Protein AF-A0A078LLR4-F1 (afdb_monomer_lite)

Foldseek 3Di:
DDDDDDDDDDDDDDPPQQAADFDADVVVLVVLVLVCLQVVPPVSCCSQAPPCLCVLDPVVGDDPVVSVVQNVFVVQDWDWDDDDQKIWIFTHPVRRTDLWIWGQDPRHIGTYVVSSRVVSQVVLQVVLVVVVVVVQVLQLQLQVVVCVVPVFGAQACEDDVPDLRHQADDDDVPDDHGSDDPLCPDPDPLPDRSQKDKHKDDDPVRRKTKMKIDGSDDSRSYPDIDMDMNVD

Sequence (232 aa):
MKKILLSTLLLSLPLLSYAQQRFPSPDDAATAFATAVATQNEAQLTALLGDNWRQFLPQEGADPEAVARFNRDWKISHRIVQQDDTAHLNVGRDEWQLPVPMMKDADGWHFDMAAAQDEILTRAIGRNELSAIEAMRAYVDAQYDYWQRKQRFATKLISSKGQQDGLYWPAQPGEMPSPLGPAFSPSAPGEGYHGYHFRIIPDSTENGFALLAWPVIWGKTGVMSFMVNQDD

pLDDT: mean 86.73, std 14.6, range [34.91, 98.5]

Radius of gyration: 25.59 Å; chains: 1; bounding box: 51×38×98 Å

Secondary structure (DSSP, 8-state):
-----------------PPPPPBSSHHHHHHHHHHHHHTT-HHHHHHHH-TTGGGTS-TT---HHHHHHHHHHHHH-EEEEEETTEEEEEETTTTEEPSS-EEEETTEEEE-HHHHHHHHHHHHHHHHHHHHHHHHHHHHHHHHHHHHHHSS--S-SBPPTT---SSB-PPPTTSPPPSS-GGGS-SSTT--BTTEEEEEEPPTTSS--EEEEEESSBTTTBS--EEEETT-

Structure (mmCIF, N/CA/C/O backbone):
data_AF-A0A078LLR4-F1
#
_entry.id   AF-A0A078LLR4-F1
#
loop_
_atom_site.group_PDB
_atom_site.id
_atom_site.type_symbol
_atom_site.label_atom_id
_atom_site.label_alt_id
_atom_site.label_comp_id
_atom_site.label_asym_id
_atom_site.label_entity_id
_atom_site.label_seq_id
_atom_site.pdbx_PDB_ins_code
_atom_site.Cartn_x
_atom_site.Cartn_y
_atom_site.Cartn_z
_atom_site.occupancy
_atom_site.B_iso_or_equiv
_atom_site.auth_seq_id
_atom_site.auth_comp_id
_atom_site.auth_asym_id
_atom_site.auth_atom_id
_atom_site.pdbx_PDB_model_num
ATOM 1 N N . MET A 1 1 ? -29.818 22.631 -64.348 1.00 41.66 1 MET A N 1
ATOM 2 C CA . MET A 1 1 ? -28.974 21.453 -64.040 1.00 41.66 1 MET A CA 1
ATOM 3 C C . MET A 1 1 ? -27.733 21.914 -63.290 1.00 41.66 1 MET A C 1
ATOM 5 O O . MET A 1 1 ? -26.974 22.673 -63.872 1.00 41.66 1 MET A O 1
ATOM 9 N N . LYS A 1 2 ? -27.556 21.494 -62.030 1.00 34.91 2 LYS A N 1
ATOM 10 C CA . LYS A 1 2 ? -26.270 21.164 -61.372 1.00 34.91 2 LYS A CA 1
ATOM 11 C C . LYS A 1 2 ? -26.556 20.868 -59.894 1.00 34.91 2 LYS A C 1
ATOM 13 O O . LYS A 1 2 ? -26.869 21.770 -59.128 1.00 34.91 2 LYS A O 1
ATOM 18 N N . LYS A 1 3 ? -26.531 19.581 -59.535 1.00 38.97 3 LYS A N 1
ATOM 19 C CA . LYS A 1 3 ? -26.574 19.099 -58.149 1.00 38.97 3 LYS A CA 1
ATOM 20 C C . LYS A 1 3 ? -25.138 19.141 -57.623 1.00 38.97 3 LYS A C 1
ATOM 22 O O . LYS A 1 3 ? -24.268 18.541 -58.246 1.00 38.97 3 LYS A O 1
ATOM 27 N N . ILE A 1 4 ? -24.891 19.860 -56.533 1.00 41.38 4 ILE A N 1
ATOM 28 C CA . ILE A 1 4 ? -23.604 19.834 -55.831 1.00 41.38 4 ILE A CA 1
ATOM 29 C C . ILE A 1 4 ? -23.708 18.720 -54.787 1.00 41.38 4 ILE A C 1
ATOM 31 O O . ILE A 1 4 ? -24.503 18.824 -53.856 1.00 41.38 4 ILE A O 1
ATOM 35 N N . LEU A 1 5 ? -22.967 17.628 -54.993 1.00 42.47 5 LEU A N 1
ATOM 36 C CA . LEU A 1 5 ? -22.759 16.600 -53.976 1.00 42.47 5 LEU A CA 1
ATOM 37 C C . LEU A 1 5 ? -21.762 17.136 -52.940 1.00 42.47 5 LEU A C 1
ATOM 39 O O . LEU A 1 5 ? -20.633 17.473 -53.287 1.00 42.47 5 LEU A O 1
ATOM 43 N N . LEU A 1 6 ? -22.184 17.187 -51.678 1.00 43.41 6 LEU A N 1
ATOM 44 C CA . LEU A 1 6 ? -21.300 17.337 -50.525 1.00 43.41 6 LEU A CA 1
ATOM 45 C C . LEU A 1 6 ? -20.749 15.947 -50.175 1.00 43.41 6 LEU A C 1
ATOM 47 O O . LEU A 1 6 ? -21.481 15.099 -49.670 1.00 43.41 6 LEU A O 1
ATOM 51 N N . SER A 1 7 ? -19.470 15.706 -50.456 1.00 44.22 7 SER A N 1
ATOM 52 C CA . SER A 1 7 ? -18.740 14.559 -49.913 1.00 44.22 7 SER A CA 1
ATOM 53 C C . SER A 1 7 ? -18.170 14.943 -48.549 1.00 44.22 7 SER A C 1
ATOM 55 O O . SER A 1 7 ? -17.212 15.706 -48.458 1.00 44.22 7 SER A O 1
ATOM 57 N N . THR A 1 8 ? -18.771 14.426 -47.481 1.00 47.72 8 THR A N 1
ATOM 58 C CA . THR A 1 8 ? -18.218 14.456 -46.123 1.00 47.72 8 THR A CA 1
ATOM 59 C C . THR A 1 8 ? -17.026 13.508 -46.035 1.00 47.72 8 THR A C 1
ATOM 61 O O . THR A 1 8 ? -17.189 12.289 -46.070 1.00 47.72 8 THR A O 1
ATOM 64 N N . LEU A 1 9 ? -15.826 14.076 -45.930 1.00 49.69 9 LEU A N 1
ATOM 65 C CA . LEU A 1 9 ? -14.588 13.357 -45.648 1.00 49.69 9 LEU A CA 1
ATOM 66 C C . LEU A 1 9 ? -14.521 13.084 -44.134 1.00 49.69 9 LEU A C 1
ATOM 68 O O . LEU A 1 9 ? -14.294 14.006 -43.352 1.00 49.69 9 LEU A O 1
ATOM 72 N N . LEU A 1 10 ? -14.753 11.838 -43.710 1.00 50.84 10 LEU A N 1
ATOM 73 C CA . LEU A 1 10 ? -14.437 11.402 -42.347 1.00 50.84 10 LEU A CA 1
ATOM 74 C C . LEU A 1 10 ? -12.909 11.356 -42.195 1.00 50.84 10 LEU A C 1
ATOM 76 O O . LEU A 1 10 ? -12.261 10.469 -42.745 1.00 50.84 10 LEU A O 1
ATOM 80 N N . LEU A 1 11 ? -12.334 12.302 -41.446 1.00 50.62 11 LEU A N 1
ATOM 81 C CA . LEU A 1 11 ? -10.975 12.166 -40.923 1.00 50.62 11 LEU A CA 1
ATOM 82 C C . LEU A 1 11 ? -10.985 11.114 -39.808 1.00 50.62 11 LEU A C 1
ATOM 84 O O . LEU A 1 11 ? -11.444 11.376 -38.698 1.00 50.62 11 LEU A O 1
ATOM 88 N N . SER A 1 12 ? -10.451 9.931 -40.092 1.00 48.72 12 SER A N 1
ATOM 89 C CA . SER A 1 12 ? -9.993 9.004 -39.061 1.00 48.72 12 SER A CA 1
ATOM 90 C C . SER A 1 12 ? -8.711 9.569 -38.442 1.00 48.72 12 SER A C 1
ATOM 92 O O . SER A 1 12 ? -7.662 9.549 -39.089 1.00 48.72 12 SER A O 1
ATOM 94 N N . LEU A 1 13 ? -8.777 10.100 -37.217 1.00 50.41 13 LEU A N 1
ATOM 95 C CA . LEU A 1 13 ? -7.560 10.367 -36.450 1.00 50.41 13 LEU A CA 1
ATOM 96 C C . LEU A 1 13 ? -6.893 9.022 -36.120 1.00 50.41 13 LEU A C 1
ATOM 98 O O . LEU A 1 13 ? -7.563 8.154 -35.555 1.00 50.41 13 LEU A O 1
ATOM 102 N N . PRO A 1 14 ? -5.607 8.819 -36.450 1.00 47.22 14 PRO A N 1
ATOM 103 C CA . PRO A 1 14 ? -4.885 7.657 -35.967 1.00 47.22 14 PRO A CA 1
ATOM 104 C C . PRO A 1 14 ? -4.745 7.788 -34.449 1.00 47.22 14 PRO A C 1
ATOM 106 O O . PRO A 1 14 ? -4.226 8.787 -33.948 1.00 47.22 14 PRO A O 1
ATOM 109 N N . LEU A 1 15 ? -5.217 6.784 -33.713 1.00 46.53 15 LEU A N 1
ATOM 110 C CA . LEU A 1 15 ? -4.808 6.589 -32.329 1.00 46.53 15 LEU A CA 1
ATOM 111 C C . LEU A 1 15 ? -3.297 6.338 -32.362 1.00 46.53 15 LEU A C 1
ATOM 113 O O . LEU A 1 15 ? -2.847 5.304 -32.855 1.00 46.53 15 LEU A O 1
ATOM 117 N N . LEU A 1 16 ? -2.512 7.319 -31.919 1.00 43.22 16 LEU A N 1
ATOM 118 C CA . LEU A 1 16 ? -1.082 7.145 -31.695 1.00 43.22 16 LEU A CA 1
ATOM 119 C C . LEU A 1 16 ? -0.925 6.178 -30.520 1.00 43.22 16 LEU A C 1
ATOM 121 O O . LEU A 1 16 ? -0.979 6.587 -29.366 1.00 43.22 16 LEU A O 1
ATOM 125 N N . SER A 1 17 ? -0.778 4.892 -30.827 1.00 47.66 17 SER A N 1
ATOM 126 C CA . SER A 1 17 ? -0.257 3.913 -29.880 1.00 47.66 17 SER A CA 1
ATOM 127 C C . SER A 1 17 ? 1.220 4.244 -29.682 1.00 47.66 17 SER A C 1
ATOM 129 O O . SER A 1 17 ? 2.013 4.080 -30.613 1.00 47.66 17 SER A O 1
ATOM 131 N N . TYR A 1 18 ? 1.599 4.746 -28.508 1.00 56.88 18 TYR A N 1
ATOM 132 C CA . TYR A 1 18 ? 3.013 4.867 -28.170 1.00 56.88 18 TYR A CA 1
ATOM 133 C C . TYR A 1 18 ? 3.547 3.453 -27.937 1.00 56.88 18 TYR A C 1
ATOM 135 O O . TYR A 1 18 ? 3.076 2.735 -27.060 1.00 56.88 18 TYR A O 1
ATOM 143 N N . ALA A 1 19 ? 4.491 3.016 -28.770 1.00 66.19 19 ALA A N 1
ATOM 144 C CA . ALA A 1 19 ? 5.178 1.755 -28.537 1.00 66.19 19 ALA A CA 1
ATOM 145 C C . ALA A 1 19 ? 5.948 1.857 -27.213 1.00 66.19 19 ALA A C 1
ATOM 147 O O . ALA A 1 19 ? 6.684 2.824 -26.997 1.00 66.19 19 ALA A O 1
ATOM 148 N N . GLN A 1 20 ? 5.761 0.871 -26.337 1.00 81.12 20 GLN A N 1
ATOM 149 C CA . GLN A 1 20 ? 6.480 0.791 -25.072 1.00 81.12 20 GLN A CA 1
ATOM 150 C C . GLN A 1 20 ? 7.992 0.776 -25.322 1.00 81.12 20 GLN A C 1
ATOM 152 O O . GLN A 1 20 ? 8.477 0.134 -26.259 1.00 81.12 20 GLN A O 1
ATOM 157 N N . GLN A 1 21 ? 8.738 1.509 -24.499 1.00 88.44 21 GLN A N 1
ATOM 158 C CA . GLN A 1 21 ? 10.170 1.687 -24.681 1.00 88.44 21 GLN A CA 1
ATOM 159 C C . GLN A 1 21 ? 10.917 0.353 -24.540 1.00 88.44 21 GLN A C 1
ATOM 161 O O . GLN A 1 21 ? 10.697 -0.404 -23.594 1.00 88.44 21 GLN A O 1
ATOM 166 N N . ARG A 1 22 ? 11.826 0.096 -25.486 1.00 94.06 22 ARG A N 1
ATOM 167 C CA . ARG A 1 22 ? 12.700 -1.081 -25.515 1.00 94.06 22 ARG A CA 1
ATOM 168 C C . ARG A 1 22 ? 14.116 -0.722 -25.087 1.00 94.06 22 ARG A C 1
ATOM 170 O O . ARG A 1 22 ? 14.597 0.374 -25.383 1.00 94.06 22 ARG A O 1
ATOM 177 N N . PHE A 1 23 ? 14.783 -1.660 -24.425 1.00 97.06 23 PHE A N 1
ATOM 178 C CA . PHE A 1 23 ? 16.112 -1.477 -23.851 1.00 97.06 23 PHE A CA 1
ATOM 179 C C . PHE A 1 23 ? 17.070 -2.600 -24.258 1.00 97.06 23 PHE A C 1
ATOM 181 O O . PHE A 1 23 ? 16.658 -3.756 -24.365 1.00 97.06 23 PHE A O 1
ATOM 188 N N . PRO A 1 24 ? 18.365 -2.301 -24.450 1.00 96.44 24 PRO A N 1
ATOM 189 C CA . PRO A 1 24 ? 19.348 -3.328 -24.780 1.00 96.44 24 PRO A CA 1
ATOM 190 C C . PRO A 1 24 ? 19.698 -4.220 -23.577 1.00 96.44 24 PRO A C 1
ATOM 192 O O . PRO A 1 24 ? 20.103 -5.367 -23.772 1.00 96.44 24 PRO A O 1
ATOM 195 N N . SER A 1 25 ? 19.500 -3.740 -22.346 1.00 97.44 25 SER A N 1
ATOM 196 C CA . SER A 1 25 ? 19.714 -4.499 -21.110 1.00 97.44 25 SER A CA 1
ATOM 197 C C . SER A 1 25 ? 18.640 -4.193 -20.049 1.00 97.44 25 SER A C 1
ATOM 199 O O . SER A 1 25 ? 18.009 -3.131 -20.106 1.00 97.44 25 SER A O 1
ATOM 201 N N . PRO A 1 26 ? 18.425 -5.087 -19.064 1.00 97.69 26 PRO A N 1
ATOM 202 C CA . PRO A 1 26 ? 17.531 -4.808 -17.940 1.00 97.69 26 PRO A CA 1
ATOM 203 C C . PRO A 1 26 ? 18.062 -3.685 -17.031 1.00 97.69 26 PRO A C 1
ATOM 205 O O . PRO A 1 26 ? 17.270 -2.949 -16.449 1.00 97.69 26 PRO A O 1
ATOM 208 N N . ASP A 1 27 ? 19.382 -3.492 -16.942 1.00 97.88 27 ASP A N 1
ATOM 209 C CA . ASP A 1 27 ? 19.989 -2.378 -16.201 1.00 97.88 27 ASP A CA 1
ATOM 210 C C . ASP A 1 27 ? 19.630 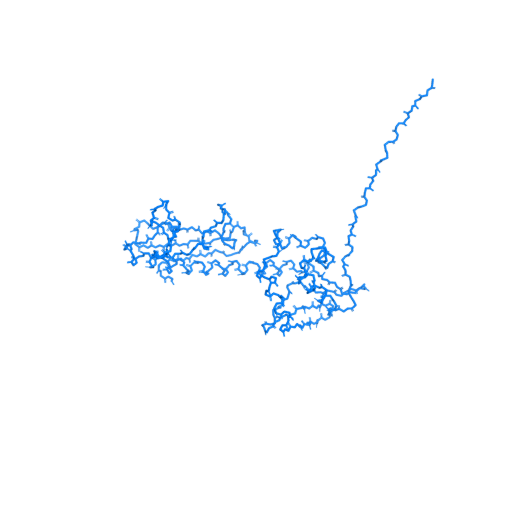-1.011 -16.810 1.00 97.88 27 ASP A C 1
ATOM 212 O O . ASP A 1 27 ? 19.336 -0.059 -16.077 1.00 97.88 27 ASP A O 1
ATOM 216 N N . ASP A 1 28 ? 19.581 -0.912 -18.144 1.00 97.94 28 ASP A N 1
ATOM 217 C CA . ASP A 1 28 ? 19.153 0.314 -18.831 1.00 97.94 28 ASP A CA 1
ATOM 218 C C . ASP A 1 28 ? 17.672 0.614 -18.562 1.00 97.94 28 ASP A C 1
ATOM 220 O O . ASP A 1 28 ? 17.309 1.757 -18.265 1.00 97.94 28 ASP A O 1
ATOM 224 N N . ALA A 1 29 ? 16.820 -0.416 -18.606 1.00 97.56 29 ALA A N 1
ATOM 225 C CA . ALA A 1 29 ? 15.398 -0.297 -18.287 1.00 97.56 29 ALA A CA 1
ATOM 226 C C . ALA A 1 29 ? 15.181 0.144 -16.828 1.00 97.56 29 ALA A C 1
ATOM 228 O O . ALA A 1 29 ? 14.426 1.083 -16.562 1.00 97.56 29 ALA A O 1
ATOM 229 N N . ALA A 1 30 ? 15.894 -0.472 -15.881 1.00 98.00 30 ALA A N 1
ATOM 230 C CA . ALA A 1 30 ? 15.831 -0.120 -14.466 1.00 98.00 30 ALA A CA 1
ATOM 231 C C . ALA A 1 30 ? 16.319 1.311 -14.192 1.00 98.00 30 ALA A C 1
ATOM 233 O O . ALA A 1 30 ? 15.683 2.043 -13.434 1.00 98.00 30 ALA A O 1
ATOM 234 N N . THR A 1 31 ? 17.399 1.746 -14.845 1.00 98.12 31 THR A N 1
ATOM 235 C CA . THR A 1 31 ? 17.920 3.118 -14.726 1.00 98.12 31 THR A CA 1
ATOM 236 C C . THR A 1 31 ? 16.936 4.145 -15.287 1.00 98.12 31 THR A C 1
ATOM 238 O O . THR A 1 31 ? 16.728 5.211 -14.694 1.00 98.12 31 THR A O 1
ATOM 241 N N . ALA A 1 32 ? 16.287 3.831 -16.412 1.00 97.81 32 ALA A N 1
ATOM 242 C CA . ALA A 1 32 ? 15.256 4.683 -16.991 1.00 97.81 32 ALA A CA 1
ATOM 243 C C . ALA A 1 32 ? 14.033 4.789 -16.068 1.00 97.81 32 ALA A C 1
ATOM 245 O O . ALA A 1 32 ? 13.543 5.895 -15.836 1.00 97.81 32 ALA A O 1
ATOM 246 N N . PHE A 1 33 ? 13.597 3.673 -15.475 1.00 97.06 33 PHE A N 1
ATOM 247 C CA . PHE A 1 33 ? 12.539 3.659 -14.464 1.00 97.06 33 PHE A CA 1
ATOM 248 C C . PHE A 1 33 ? 12.900 4.488 -13.233 1.00 97.06 33 PHE A C 1
ATOM 250 O O . PHE A 1 33 ? 12.130 5.362 -12.837 1.00 97.06 33 PHE A O 1
ATOM 257 N N . ALA A 1 34 ? 14.092 4.292 -12.668 1.00 97.38 34 ALA A N 1
ATOM 258 C CA . ALA A 1 34 ? 14.534 5.055 -11.508 1.00 97.38 34 ALA A CA 1
ATOM 259 C C . ALA A 1 34 ? 14.590 6.562 -11.793 1.00 97.38 34 ALA A C 1
ATOM 261 O O . ALA A 1 34 ? 14.182 7.369 -10.959 1.00 97.38 34 ALA A O 1
ATOM 262 N N . THR A 1 35 ? 15.024 6.946 -12.995 1.00 97.50 35 THR A N 1
ATOM 263 C CA . THR A 1 35 ? 15.020 8.344 -13.447 1.00 97.50 35 THR A CA 1
ATOM 264 C C . THR A 1 35 ? 13.601 8.903 -13.543 1.00 97.50 35 THR A C 1
ATOM 266 O O . THR A 1 35 ? 13.335 10.007 -13.059 1.00 97.50 35 THR A O 1
ATOM 269 N N . ALA A 1 36 ? 12.676 8.138 -14.126 1.00 95.19 36 ALA A N 1
ATOM 270 C CA . ALA A 1 36 ? 11.279 8.533 -14.267 1.00 95.19 36 ALA A CA 1
ATOM 271 C C . ALA A 1 36 ? 10.596 8.716 -12.901 1.00 95.19 36 ALA A C 1
ATOM 273 O O . ALA A 1 36 ? 9.888 9.700 -12.696 1.00 95.19 36 ALA A O 1
ATOM 274 N N . VAL A 1 37 ? 10.874 7.831 -11.936 1.00 94.06 37 VAL A N 1
ATOM 275 C CA . VAL A 1 37 ? 10.390 7.949 -10.550 1.00 94.06 37 VAL A CA 1
ATOM 276 C C . VAL A 1 37 ? 11.017 9.150 -9.836 1.00 94.06 37 VAL A C 1
ATOM 278 O O . VAL A 1 37 ? 10.304 9.934 -9.211 1.00 94.06 37 VAL A O 1
ATOM 281 N N . ALA A 1 38 ? 12.334 9.342 -9.948 1.00 94.88 38 ALA A N 1
ATOM 282 C CA . ALA A 1 38 ? 13.046 10.439 -9.290 1.00 94.88 38 ALA A CA 1
ATOM 283 C C . ALA A 1 38 ? 12.612 11.825 -9.788 1.00 94.88 38 ALA A C 1
ATOM 285 O O . ALA A 1 38 ? 12.588 12.781 -9.015 1.00 94.88 38 ALA A O 1
ATOM 286 N N . THR A 1 39 ? 12.268 11.927 -11.072 1.00 94.12 39 THR A N 1
ATOM 287 C CA . THR A 1 39 ? 11.791 13.167 -11.704 1.00 94.12 39 THR A CA 1
ATOM 288 C C . THR A 1 39 ? 10.269 13.290 -11.719 1.00 94.12 39 THR A C 1
ATOM 290 O O . THR A 1 39 ? 9.759 14.306 -12.186 1.00 94.12 39 THR A O 1
ATOM 293 N N . GLN A 1 40 ? 9.550 12.277 -11.215 1.00 90.00 40 GLN A N 1
ATOM 294 C CA . GLN A 1 40 ? 8.088 12.170 -11.277 1.00 90.00 40 GLN A CA 1
ATOM 295 C C . GLN A 1 40 ? 7.544 12.426 -12.697 1.00 90.00 40 GLN A C 1
ATOM 297 O O . GLN A 1 40 ? 6.532 13.096 -12.898 1.00 90.00 40 GLN A O 1
ATOM 302 N N . ASN A 1 41 ? 8.251 11.913 -13.708 1.00 91.19 41 ASN A N 1
ATOM 303 C CA . ASN A 1 41 ? 7.943 12.154 -15.110 1.00 91.19 41 ASN A CA 1
ATOM 304 C C . ASN A 1 41 ? 6.899 11.154 -15.623 1.00 91.19 41 ASN A C 1
ATOM 306 O O . ASN A 1 41 ? 7.225 10.064 -16.091 1.00 91.19 41 ASN A O 1
ATOM 310 N N . GLU A 1 42 ? 5.635 11.564 -15.571 1.00 88.44 42 GLU A N 1
ATOM 311 C CA . GLU A 1 42 ? 4.473 10.792 -16.031 1.00 88.44 42 GLU A CA 1
ATOM 312 C C . GLU A 1 42 ? 4.565 10.316 -17.483 1.00 88.44 42 GLU A C 1
ATOM 314 O O . GLU A 1 42 ? 4.201 9.181 -17.797 1.00 88.44 42 GLU A O 1
ATOM 319 N N . ALA A 1 43 ? 5.072 11.160 -18.385 1.00 90.12 43 ALA A N 1
ATOM 320 C CA . ALA A 1 43 ? 5.207 10.797 -19.792 1.00 90.12 43 ALA A CA 1
ATOM 321 C C . ALA A 1 43 ? 6.250 9.685 -19.974 1.00 90.12 43 ALA A C 1
ATOM 323 O O . ALA A 1 43 ? 6.036 8.746 -20.739 1.00 90.12 43 ALA A O 1
ATOM 324 N N . GLN A 1 44 ? 7.351 9.753 -19.222 1.00 91.75 44 GLN A N 1
ATOM 325 C CA . GLN A 1 44 ? 8.379 8.718 -19.231 1.00 91.75 44 GLN A CA 1
ATOM 326 C C . GLN A 1 44 ? 7.889 7.426 -18.568 1.00 91.75 44 GLN A C 1
ATOM 328 O O . GLN A 1 44 ? 8.123 6.352 -19.110 1.00 91.75 44 GLN A O 1
ATOM 333 N N . LEU A 1 45 ? 7.163 7.511 -17.448 1.00 91.69 45 LEU A N 1
ATOM 334 C CA . LEU A 1 45 ? 6.529 6.342 -16.828 1.00 91.69 45 LEU A CA 1
ATOM 335 C C . LEU A 1 45 ? 5.541 5.669 -17.785 1.00 91.69 45 LEU A C 1
ATOM 337 O O . LEU A 1 45 ? 5.537 4.448 -17.892 1.00 91.69 45 LEU A O 1
ATOM 341 N N . THR A 1 46 ? 4.772 6.452 -18.540 1.00 91.25 46 THR A N 1
ATOM 342 C CA . THR A 1 46 ? 3.851 5.929 -19.558 1.00 91.25 46 THR A CA 1
ATOM 343 C C . THR A 1 46 ? 4.597 5.234 -20.695 1.00 91.25 46 THR A C 1
ATOM 345 O O . THR A 1 46 ? 4.236 4.122 -21.066 1.00 91.25 46 THR A O 1
ATOM 348 N N . ALA A 1 47 ? 5.688 5.820 -21.197 1.00 92.69 47 ALA A N 1
ATOM 349 C CA . ALA A 1 47 ? 6.523 5.173 -22.210 1.00 92.69 47 ALA A CA 1
ATOM 350 C C . ALA A 1 47 ? 7.174 3.871 -21.700 1.00 92.69 47 ALA A C 1
ATOM 352 O O . ALA A 1 47 ? 7.340 2.924 -22.467 1.00 92.69 47 ALA A O 1
ATOM 353 N N . LEU A 1 48 ? 7.530 3.811 -20.413 1.00 93.88 48 LEU A N 1
ATOM 354 C CA . LEU A 1 48 ? 8.167 2.653 -19.781 1.00 93.88 48 LEU A CA 1
ATOM 355 C C . LEU A 1 48 ? 7.195 1.521 -19.460 1.00 93.88 48 LEU A C 1
ATOM 357 O O . LEU A 1 48 ? 7.536 0.363 -19.672 1.00 93.88 48 LEU A O 1
ATOM 361 N N . LEU A 1 49 ? 6.023 1.843 -18.912 1.00 92.00 49 LEU A N 1
ATOM 362 C CA . LEU A 1 49 ? 5.064 0.882 -18.352 1.00 92.00 49 LEU A CA 1
ATOM 363 C C . LEU A 1 49 ? 3.879 0.599 -19.296 1.00 92.00 49 LEU A C 1
ATOM 365 O O . LEU A 1 49 ? 3.094 -0.310 -19.036 1.00 92.00 49 LEU A O 1
ATOM 369 N N . GLY A 1 50 ? 3.753 1.357 -20.389 1.00 89.75 50 GLY A N 1
ATOM 370 C CA . GLY A 1 50 ? 2.662 1.255 -21.359 1.00 89.75 50 GLY A CA 1
ATOM 371 C C . GLY A 1 50 ? 1.378 1.954 -20.901 1.00 89.75 50 GLY A C 1
ATOM 372 O O . GLY A 1 50 ? 1.147 2.143 -19.713 1.00 89.75 50 GLY A O 1
ATOM 373 N N . ASP A 1 51 ? 0.501 2.313 -21.842 1.00 84.75 51 ASP A N 1
ATOM 374 C CA . ASP A 1 51 ? -0.630 3.243 -21.638 1.00 84.75 51 ASP A CA 1
ATOM 375 C C . ASP A 1 51 ? -1.612 2.878 -20.503 1.00 84.75 51 ASP A C 1
ATOM 377 O O . ASP A 1 51 ? -2.271 3.748 -19.934 1.00 84.75 51 ASP A O 1
ATOM 381 N N . ASN A 1 52 ? -1.706 1.598 -20.136 1.00 80.12 52 ASN A N 1
ATOM 382 C CA . ASN A 1 52 ? -2.670 1.107 -19.147 1.00 80.12 52 ASN A CA 1
ATOM 383 C C . ASN A 1 52 ? -2.127 1.048 -17.712 1.00 80.12 52 ASN A C 1
ATOM 385 O O . ASN A 1 52 ? -2.848 0.627 -16.808 1.00 80.12 52 ASN A O 1
ATOM 389 N N . TRP A 1 53 ? -0.890 1.481 -17.458 1.00 83.75 53 TRP A N 1
ATOM 390 C CA . TRP A 1 53 ? -0.260 1.338 -16.140 1.00 83.75 53 TRP A CA 1
ATOM 391 C C . TRP A 1 53 ? -1.035 2.031 -15.000 1.00 83.75 53 TRP A C 1
ATOM 393 O O . TRP A 1 53 ? -1.068 1.538 -13.870 1.00 83.75 53 TRP A O 1
ATOM 403 N N . ARG A 1 54 ? -1.756 3.119 -15.309 1.00 82.62 54 ARG A N 1
ATOM 404 C CA . ARG A 1 54 ? -2.640 3.848 -14.376 1.00 82.62 54 ARG A CA 1
ATOM 405 C C . ARG A 1 54 ? -3.902 3.084 -13.957 1.00 82.62 54 ARG A C 1
ATOM 407 O O . ARG A 1 54 ? -4.627 3.549 -13.083 1.00 82.62 54 ARG A O 1
ATOM 414 N N . GLN A 1 55 ? -4.194 1.932 -14.555 1.00 78.62 55 GLN A N 1
ATOM 415 C CA . GLN A 1 55 ? -5.286 1.063 -14.100 1.00 78.62 55 GLN A CA 1
ATOM 416 C C . GLN A 1 55 ? -4.914 0.292 -12.824 1.00 78.62 55 GLN A C 1
ATOM 418 O O . GLN A 1 55 ? -5.801 -0.133 -12.087 1.00 78.62 55 GLN A O 1
ATOM 423 N N . PHE A 1 56 ? -3.614 0.132 -12.557 1.00 73.38 56 PHE A N 1
ATOM 424 C CA . PHE A 1 56 ? -3.087 -0.679 -11.454 1.00 73.38 56 PHE A CA 1
ATOM 425 C C . PHE A 1 56 ? -2.477 0.151 -10.324 1.00 73.38 56 PHE A C 1
ATOM 427 O O . PHE A 1 56 ? -2.190 -0.381 -9.253 1.00 73.38 56 PHE A O 1
ATOM 434 N N . LEU A 1 57 ? -2.287 1.450 -10.552 1.00 71.12 57 LEU A N 1
ATOM 435 C CA . LEU A 1 57 ? -1.784 2.399 -9.566 1.00 71.12 57 LEU A CA 1
ATOM 436 C C . LEU A 1 57 ? -2.821 3.501 -9.302 1.00 71.12 57 LEU A C 1
ATOM 438 O O . LEU A 1 57 ? -3.643 3.780 -10.177 1.00 71.12 57 LEU A O 1
ATOM 442 N N . PRO A 1 58 ? -2.817 4.123 -8.107 1.00 66.94 58 PRO A N 1
ATOM 443 C CA . PRO A 1 58 ? -3.776 5.170 -7.767 1.00 66.94 58 PRO A CA 1
ATOM 444 C C . PRO A 1 58 ? -3.805 6.300 -8.807 1.00 66.94 58 PRO A C 1
ATOM 446 O O . PRO A 1 58 ? -2.766 6.810 -9.227 1.00 66.94 58 PRO A O 1
ATOM 449 N N . GLN A 1 59 ? -5.010 6.708 -9.215 1.00 64.56 59 GLN A N 1
ATOM 450 C CA . GLN A 1 59 ? -5.221 7.756 -10.226 1.00 64.56 59 GLN A CA 1
ATOM 451 C C . GLN A 1 59 ? -4.674 9.120 -9.777 1.00 64.56 59 GLN A C 1
ATOM 453 O O . GLN A 1 59 ? -4.166 9.885 -10.597 1.00 64.56 59 GLN A O 1
ATOM 458 N N . GLU A 1 60 ? -4.718 9.381 -8.471 1.00 65.19 60 GLU A N 1
ATOM 459 C CA . GLU A 1 60 ? -4.246 10.608 -7.817 1.00 65.19 60 GLU A CA 1
ATOM 460 C C . GLU A 1 60 ? -2.716 10.770 -7.857 1.00 65.19 60 GLU A C 1
ATOM 462 O O . GLU A 1 60 ? -2.195 11.832 -7.527 1.00 65.19 60 GLU A O 1
ATOM 467 N N . GLY A 1 61 ? -1.998 9.742 -8.323 1.00 66.75 61 GLY A N 1
ATOM 468 C CA . GLY A 1 61 ? -0.543 9.698 -8.387 1.00 66.75 61 GLY A CA 1
ATOM 469 C C . GLY A 1 61 ? 0.054 8.769 -7.333 1.00 66.75 61 GLY A C 1
ATOM 470 O O . GLY A 1 61 ? -0.638 8.225 -6.472 1.00 66.75 61 GLY A O 1
ATOM 471 N N . ALA A 1 62 ? 1.364 8.549 -7.429 1.00 73.12 62 ALA A N 1
ATOM 472 C CA . ALA A 1 62 ? 2.082 7.764 -6.435 1.00 73.12 62 ALA A CA 1
ATOM 473 C C . ALA A 1 62 ? 2.171 8.527 -5.105 1.00 73.12 62 ALA A C 1
ATOM 475 O O . ALA A 1 62 ? 2.456 9.724 -5.088 1.00 73.12 62 ALA A O 1
ATOM 476 N N . ASP A 1 63 ? 1.990 7.809 -3.998 1.00 81.12 63 ASP A N 1
ATOM 477 C CA . ASP A 1 63 ? 2.235 8.320 -2.650 1.00 81.12 63 ASP A CA 1
ATOM 478 C C . ASP A 1 63 ? 3.659 8.925 -2.557 1.00 81.12 63 ASP A C 1
ATOM 480 O O . ASP A 1 63 ? 4.639 8.221 -2.846 1.00 81.12 63 ASP A O 1
ATOM 484 N N . PRO A 1 64 ? 3.808 10.209 -2.167 1.00 86.44 64 PRO A N 1
ATOM 485 C CA . PRO A 1 64 ? 5.109 10.857 -2.024 1.00 86.44 64 PRO A CA 1
ATOM 486 C C . PRO A 1 64 ? 6.081 10.088 -1.123 1.00 86.44 64 PRO A C 1
ATOM 488 O O . PRO A 1 64 ? 7.282 10.064 -1.403 1.00 86.44 64 PRO A O 1
ATOM 491 N N . GLU A 1 65 ? 5.587 9.427 -0.073 1.00 87.81 65 GLU A N 1
ATOM 492 C CA . GLU A 1 65 ? 6.426 8.623 0.814 1.00 87.81 65 GLU A CA 1
ATOM 493 C C . GLU A 1 65 ? 6.922 7.352 0.113 1.00 87.81 65 GLU A C 1
ATOM 495 O O . GLU A 1 65 ? 8.087 6.968 0.258 1.00 87.81 65 GLU A O 1
ATOM 500 N N . ALA A 1 66 ? 6.087 6.728 -0.722 1.00 86.88 66 ALA A N 1
ATOM 501 C CA . ALA A 1 66 ? 6.495 5.597 -1.548 1.00 86.88 66 ALA A CA 1
ATOM 502 C C . ALA A 1 66 ? 7.576 5.980 -2.572 1.00 86.88 66 ALA A C 1
ATOM 504 O O . ALA A 1 66 ? 8.559 5.248 -2.723 1.00 86.88 66 ALA A O 1
ATOM 505 N N . VAL A 1 67 ? 7.443 7.143 -3.218 1.00 91.19 67 VAL A N 1
ATOM 506 C CA . VAL A 1 67 ? 8.460 7.680 -4.140 1.00 91.19 67 VAL A CA 1
ATOM 507 C C . VAL A 1 67 ? 9.766 7.976 -3.399 1.00 91.19 67 VAL A C 1
ATOM 509 O O . VAL A 1 67 ? 10.845 7.583 -3.850 1.00 91.19 67 VAL A O 1
ATOM 512 N N . ALA A 1 68 ? 9.691 8.630 -2.237 1.00 94.31 68 ALA A N 1
ATOM 513 C CA . ALA A 1 68 ? 10.859 8.934 -1.415 1.00 94.31 68 ALA A CA 1
ATOM 514 C C . ALA A 1 68 ? 11.581 7.660 -0.949 1.00 94.31 68 ALA A C 1
ATOM 516 O O . ALA A 1 68 ? 12.811 7.590 -1.023 1.00 94.31 68 ALA A O 1
ATOM 517 N N . ARG A 1 69 ? 10.825 6.638 -0.528 1.00 94.75 69 ARG A N 1
ATOM 518 C CA . ARG A 1 69 ? 11.351 5.325 -0.136 1.00 94.75 69 ARG A CA 1
ATOM 519 C C . ARG A 1 69 ? 12.085 4.650 -1.289 1.00 94.75 69 ARG A C 1
ATOM 521 O O . ARG A 1 69 ? 13.247 4.298 -1.115 1.00 94.75 69 ARG A O 1
ATOM 528 N N . PHE A 1 70 ? 11.466 4.550 -2.467 1.00 95.94 70 PHE A N 1
ATOM 529 C CA . PHE A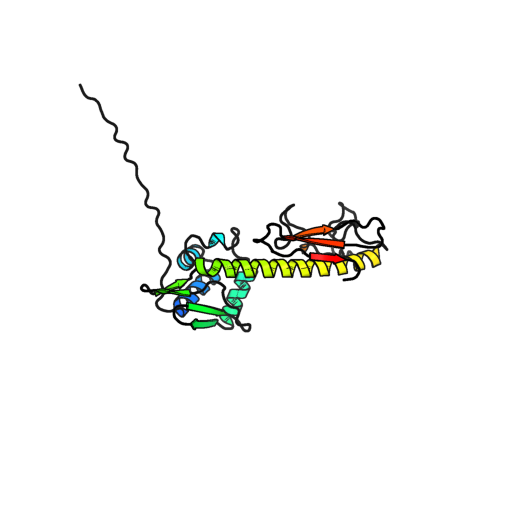 1 70 ? 12.121 3.968 -3.641 1.00 95.94 70 PHE A CA 1
ATOM 530 C C . PHE A 1 70 ? 13.423 4.707 -3.986 1.00 95.94 70 PHE A C 1
ATOM 532 O O . PHE A 1 70 ? 14.468 4.080 -4.131 1.00 95.94 70 PHE A O 1
ATOM 539 N N . ASN A 1 71 ? 13.395 6.043 -4.048 1.00 97.25 71 ASN A N 1
ATOM 540 C CA . ASN A 1 71 ? 14.574 6.851 -4.375 1.00 97.25 71 ASN A CA 1
ATOM 541 C C . ASN A 1 71 ? 15.705 6.705 -3.348 1.00 97.25 71 ASN A C 1
ATOM 543 O O . ASN A 1 71 ? 16.884 6.767 -3.703 1.00 97.25 71 ASN A O 1
ATOM 547 N N . ARG A 1 72 ? 15.362 6.545 -2.066 1.00 97.88 72 ARG A N 1
ATOM 548 C CA . ARG A 1 72 ? 16.328 6.247 -1.005 1.00 97.88 72 ARG A CA 1
ATOM 549 C C . ARG A 1 72 ? 16.927 4.857 -1.204 1.00 97.88 72 ARG A C 1
ATOM 551 O O . ARG A 1 72 ? 18.147 4.726 -1.193 1.00 97.88 72 ARG A O 1
ATOM 558 N N . ASP A 1 73 ? 16.088 3.849 -1.398 1.00 98.25 73 ASP A N 1
ATOM 559 C CA . ASP A 1 73 ? 16.506 2.450 -1.473 1.00 98.25 73 ASP A CA 1
ATOM 560 C C . ASP A 1 73 ? 17.344 2.190 -2.732 1.00 98.25 73 ASP A C 1
ATOM 562 O O . ASP A 1 73 ? 18.401 1.571 -2.635 1.00 98.25 73 ASP A O 1
ATOM 566 N N . TRP A 1 74 ? 16.975 2.793 -3.867 1.00 98.12 74 TRP A N 1
ATOM 567 C CA . TRP A 1 74 ? 17.770 2.801 -5.099 1.00 98.12 74 TRP A CA 1
ATOM 568 C C . TRP A 1 74 ? 19.199 3.323 -4.883 1.00 98.12 74 TRP A C 1
ATOM 570 O O . TRP A 1 74 ? 20.156 2.762 -5.418 1.00 98.12 74 TRP A O 1
ATOM 580 N N . LYS A 1 75 ? 19.363 4.391 -4.085 1.00 97.56 75 LYS A N 1
ATOM 581 C CA . LYS A 1 75 ? 20.680 4.971 -3.758 1.00 97.56 75 LYS A CA 1
ATOM 582 C C . LYS A 1 75 ? 21.500 4.096 -2.812 1.00 97.56 75 LYS A C 1
ATOM 584 O O . LYS A 1 75 ? 22.723 4.187 -2.832 1.00 97.56 75 LYS A O 1
ATOM 589 N N . ILE A 1 76 ? 20.845 3.307 -1.960 1.00 97.94 76 ILE A N 1
ATOM 590 C CA . ILE A 1 76 ? 21.521 2.378 -1.050 1.00 97.94 76 ILE A CA 1
ATOM 591 C C . ILE A 1 76 ? 22.101 1.204 -1.843 1.00 97.94 76 ILE A C 1
ATOM 593 O O . ILE A 1 76 ? 23.281 0.893 -1.699 1.00 97.94 76 ILE A O 1
ATOM 597 N N . SER A 1 77 ? 21.270 0.558 -2.659 1.00 98.06 77 SER A N 1
ATOM 598 C CA . SER A 1 77 ? 21.654 -0.552 -3.530 1.00 98.06 77 SER A CA 1
ATOM 599 C C . SER A 1 77 ? 20.559 -0.811 -4.555 1.00 98.06 77 SER A C 1
ATOM 601 O O . SER A 1 77 ? 19.376 -0.626 -4.281 1.00 98.06 77 SER A O 1
ATOM 603 N N . HIS A 1 78 ? 20.948 -1.288 -5.729 1.00 98.12 78 HIS A N 1
ATOM 604 C CA . HIS A 1 78 ? 20.032 -1.830 -6.722 1.00 98.12 78 HIS A CA 1
ATOM 605 C C . HIS A 1 78 ? 20.702 -3.005 -7.428 1.00 98.12 78 HIS A C 1
ATOM 607 O O . HIS A 1 78 ? 21.911 -2.990 -7.665 1.00 98.12 78 HIS A O 1
ATOM 613 N N . ARG A 1 79 ? 19.926 -4.046 -7.718 1.00 97.94 79 ARG A N 1
ATOM 614 C CA . ARG A 1 79 ? 20.409 -5.271 -8.351 1.00 97.94 79 ARG A CA 1
ATOM 615 C C . ARG A 1 79 ? 19.357 -5.817 -9.297 1.00 97.94 79 ARG A C 1
ATOM 617 O O . ARG A 1 79 ? 18.187 -5.909 -8.934 1.00 97.94 79 ARG A O 1
ATOM 624 N N . ILE A 1 80 ? 19.809 -6.248 -10.469 1.00 98.38 80 ILE A N 1
ATOM 625 C CA . ILE A 1 80 ? 19.003 -7.054 -11.376 1.00 98.38 80 ILE A CA 1
ATOM 626 C C . ILE A 1 80 ? 19.182 -8.533 -11.041 1.00 98.38 80 ILE A C 1
ATOM 628 O O . ILE A 1 80 ? 20.303 -9.045 -10.980 1.00 98.38 80 ILE A O 1
ATOM 632 N N . VAL A 1 81 ? 18.065 -9.221 -10.826 1.00 97.94 81 VAL A N 1
ATOM 633 C CA . VAL A 1 81 ? 18.004 -10.683 -10.768 1.00 97.94 81 VAL A CA 1
ATOM 634 C C . VAL A 1 81 ? 17.354 -11.157 -12.056 1.00 97.94 81 VAL A C 1
ATOM 636 O O . VAL A 1 81 ? 16.164 -10.941 -12.266 1.00 97.94 81 VAL A O 1
ATOM 639 N N . GLN A 1 82 ? 18.151 -11.762 -12.932 1.00 97.50 82 GLN A N 1
ATOM 640 C CA . GLN A 1 82 ? 17.689 -12.285 -14.212 1.00 97.50 82 GLN A CA 1
ATOM 641 C C . GLN A 1 82 ? 17.557 -13.808 -14.153 1.00 97.50 82 GLN A C 1
ATOM 643 O O . GLN A 1 82 ? 18.459 -14.497 -13.672 1.00 97.50 82 GLN A O 1
ATOM 648 N N . GLN A 1 83 ? 16.456 -14.314 -14.696 1.00 96.06 83 GLN A N 1
ATOM 649 C CA . GLN A 1 83 ? 16.207 -15.722 -14.947 1.00 96.06 83 GLN A CA 1
ATOM 650 C C . GLN A 1 83 ? 15.615 -15.865 -16.352 1.00 96.06 83 GLN A C 1
ATOM 652 O O . GLN A 1 83 ? 14.520 -15.379 -16.621 1.00 96.06 83 GLN A O 1
ATOM 657 N N . ASP A 1 84 ? 16.360 -16.517 -17.246 1.00 95.31 84 ASP A N 1
ATOM 658 C CA . ASP A 1 84 ? 16.004 -16.674 -18.659 1.00 95.31 84 ASP A CA 1
ATOM 659 C C . ASP A 1 84 ? 15.700 -15.315 -19.330 1.00 95.31 84 ASP A C 1
ATOM 661 O O . ASP A 1 84 ? 16.556 -14.417 -19.338 1.00 95.31 84 ASP A O 1
ATOM 665 N N . ASP A 1 85 ? 14.489 -15.164 -19.867 1.00 97.06 85 ASP A N 1
ATOM 666 C CA . ASP A 1 85 ? 13.985 -13.957 -20.528 1.00 97.06 85 ASP A CA 1
ATOM 667 C C . ASP A 1 85 ? 13.227 -13.017 -19.568 1.00 97.06 85 ASP A C 1
ATOM 669 O O . ASP A 1 85 ? 12.583 -12.069 -20.014 1.00 97.06 85 ASP A O 1
ATOM 673 N N . THR A 1 86 ? 13.330 -13.242 -18.255 1.00 97.75 86 THR A N 1
ATOM 674 C CA . THR A 1 86 ? 12.705 -12.420 -17.209 1.00 97.75 86 THR A CA 1
ATOM 675 C C . THR A 1 86 ? 13.766 -11.799 -16.304 1.00 97.75 86 THR A C 1
ATOM 677 O O . THR A 1 86 ? 14.736 -12.445 -15.909 1.00 97.75 86 THR A O 1
ATOM 680 N N . ALA A 1 87 ? 13.586 -10.536 -15.929 1.00 98.31 87 ALA A N 1
ATOM 681 C CA . ALA A 1 87 ? 14.453 -9.826 -15.000 1.00 98.31 87 ALA A CA 1
ATOM 682 C C . ALA A 1 87 ? 13.646 -9.029 -13.968 1.00 98.31 87 ALA A C 1
ATOM 684 O O . ALA A 1 87 ? 12.627 -8.416 -14.282 1.00 98.31 87 ALA A O 1
ATOM 685 N N . HIS A 1 88 ? 14.137 -9.001 -12.732 1.00 98.19 88 HIS A N 1
ATOM 686 C CA . HIS A 1 88 ? 13.533 -8.279 -11.618 1.00 98.19 88 HIS A CA 1
ATOM 687 C C . HIS A 1 88 ? 14.504 -7.252 -11.042 1.00 98.19 88 HIS A C 1
ATOM 689 O O . HIS A 1 88 ? 15.688 -7.537 -10.854 1.00 98.19 88 HIS A O 1
ATOM 695 N N . LEU A 1 89 ? 13.986 -6.058 -10.747 1.00 98.50 89 LEU A N 1
ATOM 696 C CA . LEU A 1 89 ? 14.720 -5.002 -10.059 1.00 98.50 89 LEU A CA 1
ATOM 697 C C . LEU A 1 89 ? 14.508 -5.118 -8.546 1.00 98.50 89 LEU A C 1
ATOM 699 O O . LEU A 1 89 ? 13.384 -4.949 -8.079 1.00 98.50 89 LEU A O 1
ATOM 703 N N . ASN A 1 90 ? 15.593 -5.300 -7.796 1.00 98.38 90 ASN A N 1
ATOM 704 C CA . ASN A 1 90 ? 15.611 -5.248 -6.334 1.00 98.38 90 ASN A CA 1
ATOM 705 C C . ASN A 1 90 ? 16.350 -3.995 -5.863 1.00 98.38 90 ASN A C 1
ATOM 707 O O . ASN A 1 90 ? 17.411 -3.682 -6.405 1.00 98.38 90 ASN A O 1
ATOM 711 N N . VAL A 1 91 ? 15.826 -3.290 -4.857 1.00 98.38 91 VAL A N 1
ATOM 712 C CA . VAL A 1 91 ? 16.432 -2.062 -4.308 1.00 98.38 91 VAL A CA 1
ATOM 713 C C . VAL A 1 91 ? 16.559 -2.098 -2.785 1.00 98.38 91 VAL A C 1
ATOM 715 O O . VAL A 1 91 ? 15.778 -2.746 -2.091 1.00 98.38 91 VAL A O 1
ATOM 718 N N . GLY A 1 92 ? 17.525 -1.353 -2.250 1.00 97.94 92 GLY A N 1
ATOM 719 C CA . GLY A 1 92 ? 17.736 -1.197 -0.813 1.00 97.94 92 GLY A CA 1
ATOM 720 C C . GLY A 1 92 ? 18.358 -2.413 -0.124 1.00 97.94 92 GLY A C 1
ATOM 721 O O . GLY A 1 92 ? 18.663 -3.431 -0.748 1.00 97.94 92 GLY A O 1
ATOM 722 N N . ARG A 1 93 ? 18.571 -2.285 1.195 1.00 96.38 93 ARG A N 1
ATOM 723 C CA . ARG A 1 93 ? 19.201 -3.334 2.027 1.00 96.38 93 ARG A CA 1
ATOM 724 C C . ARG A 1 93 ? 18.329 -4.571 2.172 1.00 96.38 93 ARG A C 1
ATOM 726 O O . ARG A 1 93 ? 18.859 -5.668 2.273 1.00 96.38 93 ARG A O 1
ATOM 733 N N . ASP A 1 94 ? 17.020 -4.357 2.174 1.00 95.81 94 ASP A N 1
ATOM 734 C CA . ASP A 1 94 ? 16.018 -5.409 2.330 1.00 95.81 94 ASP A CA 1
ATOM 735 C C . ASP A 1 94 ? 15.689 -6.086 0.988 1.00 95.81 94 ASP A C 1
ATOM 737 O O . ASP A 1 94 ? 14.754 -6.876 0.914 1.00 95.81 94 ASP A O 1
ATOM 741 N N . GLU A 1 95 ? 16.436 -5.749 -0.075 1.00 96.75 95 GLU A N 1
ATOM 742 C CA . GLU A 1 95 ? 16.282 -6.275 -1.435 1.00 96.75 95 GLU A CA 1
ATOM 743 C C . GLU A 1 95 ? 14.826 -6.232 -1.929 1.00 96.75 95 GLU A C 1
ATOM 745 O O . GLU A 1 95 ? 14.322 -7.180 -2.530 1.00 96.75 95 GLU A O 1
ATOM 750 N N . TRP A 1 96 ? 14.129 -5.116 -1.683 1.00 96.12 96 TRP A N 1
ATOM 751 C CA . TRP A 1 96 ? 12.732 -4.978 -2.079 1.00 96.12 96 TRP A CA 1
ATOM 752 C C . TRP A 1 96 ? 12.599 -5.091 -3.599 1.00 96.12 96 TRP A C 1
ATOM 754 O O . TRP A 1 96 ? 13.112 -4.250 -4.341 1.00 96.12 96 TRP A O 1
ATOM 764 N N . GLN A 1 97 ? 11.888 -6.124 -4.051 1.00 96.50 97 GLN A N 1
ATOM 765 C CA . GLN A 1 97 ? 11.643 -6.386 -5.464 1.00 96.50 97 GLN A CA 1
ATOM 766 C C . GLN A 1 97 ? 10.511 -5.513 -6.001 1.00 96.50 97 GLN A C 1
ATOM 768 O O . GLN A 1 97 ? 9.389 -5.567 -5.490 1.00 96.50 97 GLN A O 1
ATOM 773 N N . LEU A 1 98 ? 10.763 -4.776 -7.081 1.00 95.19 98 LEU A N 1
ATOM 774 C CA . LEU A 1 98 ? 9.725 -4.102 -7.853 1.00 95.19 98 LEU A CA 1
ATOM 775 C C . LEU A 1 98 ? 8.749 -5.158 -8.415 1.00 95.19 98 LEU A C 1
ATOM 777 O O . LEU A 1 98 ? 9.195 -6.109 -9.058 1.00 95.19 98 LEU A O 1
ATOM 781 N N . PRO A 1 99 ? 7.423 -5.016 -8.217 1.00 93.44 99 PRO A N 1
ATOM 782 C CA . PRO A 1 99 ? 6.451 -6.023 -8.653 1.00 93.44 99 PRO A CA 1
ATOM 783 C C . PRO A 1 99 ? 6.231 -6.050 -10.173 1.00 93.44 99 PRO A C 1
ATOM 785 O O . PRO A 1 99 ? 5.462 -6.873 -10.653 1.00 93.44 99 PRO A O 1
ATOM 788 N N . VAL A 1 100 ? 6.882 -5.157 -10.924 1.00 94.50 100 VAL A N 1
ATOM 789 C CA . VAL A 1 100 ? 6.809 -5.110 -12.386 1.00 94.50 100 VAL A CA 1
ATOM 790 C C . VAL A 1 100 ? 8.060 -5.780 -12.960 1.00 94.50 100 VAL A C 1
ATOM 792 O O . VAL A 1 100 ? 9.150 -5.215 -12.820 1.00 94.50 100 VAL A O 1
ATOM 795 N N . PRO A 1 101 ? 7.946 -6.976 -13.567 1.00 96.44 101 PRO A N 1
ATOM 796 C CA . PRO A 1 101 ? 9.078 -7.635 -14.200 1.00 96.44 101 PRO A CA 1
ATOM 797 C C . PRO A 1 101 ? 9.488 -6.914 -15.485 1.00 96.44 101 PRO A C 1
ATOM 799 O O . PRO A 1 101 ? 8.704 -6.183 -16.096 1.00 96.44 101 PRO A O 1
ATOM 802 N N . MET A 1 102 ? 10.719 -7.164 -15.914 1.00 97.81 102 MET A N 1
ATOM 803 C CA . MET A 1 102 ? 11.200 -6.854 -17.252 1.00 97.81 102 MET A CA 1
ATOM 804 C C . MET A 1 102 ? 11.277 -8.146 -18.060 1.00 97.81 102 MET A C 1
ATOM 806 O O . MET A 1 102 ? 11.857 -9.123 -17.594 1.00 97.81 102 MET A O 1
ATOM 810 N N . MET A 1 103 ? 10.722 -8.141 -19.264 1.00 97.00 103 MET A N 1
ATOM 811 C CA . MET A 1 103 ? 10.701 -9.278 -20.177 1.00 97.00 103 MET A CA 1
ATOM 812 C C . MET A 1 103 ? 11.577 -8.987 -21.392 1.00 97.00 103 MET A C 1
ATOM 814 O O . MET A 1 103 ? 11.631 -7.852 -21.881 1.00 97.00 103 MET A O 1
ATOM 818 N N . LYS A 1 104 ? 12.259 -10.010 -21.897 1.00 97.19 104 LYS A N 1
ATOM 819 C CA . LYS A 1 104 ? 13.040 -9.949 -23.129 1.00 97.19 104 LYS A CA 1
ATOM 820 C C . LYS A 1 104 ? 12.237 -10.517 -24.291 1.00 97.19 104 LYS A C 1
ATOM 822 O O . LYS A 1 104 ? 11.693 -11.611 -24.200 1.00 97.19 104 LYS A O 1
ATOM 827 N N . ASP A 1 105 ? 12.222 -9.801 -25.407 1.00 94.44 105 ASP A N 1
ATOM 828 C CA . ASP A 1 105 ? 11.778 -10.338 -26.692 1.00 94.44 105 ASP A CA 1
ATOM 829 C C . ASP A 1 105 ? 12.777 -10.006 -27.814 1.00 94.44 105 ASP A C 1
ATOM 831 O O . ASP A 1 105 ? 13.938 -9.672 -27.556 1.00 94.44 105 ASP A O 1
ATOM 835 N N . ALA A 1 106 ? 12.345 -10.146 -29.071 1.00 94.06 106 ALA A N 1
ATOM 836 C CA . ALA A 1 106 ? 13.179 -9.895 -30.244 1.00 94.06 106 ALA A CA 1
ATOM 837 C C . ALA A 1 106 ? 13.657 -8.434 -30.364 1.00 94.06 106 ALA A C 1
ATOM 839 O O . ALA A 1 106 ? 14.721 -8.202 -30.939 1.00 94.06 106 ALA A O 1
ATOM 840 N N . ASP A 1 107 ? 12.905 -7.477 -29.813 1.00 92.25 107 ASP A N 1
ATOM 841 C CA . ASP A 1 107 ? 13.177 -6.040 -29.915 1.00 92.25 107 ASP A CA 1
ATOM 842 C C . ASP A 1 107 ? 13.932 -5.494 -28.688 1.00 92.25 107 ASP A C 1
ATOM 844 O O . ASP A 1 107 ? 14.430 -4.366 -28.711 1.00 92.25 107 ASP A O 1
ATOM 848 N N . GLY A 1 108 ? 14.043 -6.291 -27.620 1.00 95.81 108 GLY A N 1
ATOM 849 C CA . GLY A 1 108 ? 14.837 -5.995 -26.429 1.00 95.81 108 GLY A CA 1
ATOM 850 C C . GLY A 1 108 ? 14.080 -6.216 -25.121 1.00 95.81 108 GLY A C 1
ATOM 851 O O . GLY A 1 108 ? 13.058 -6.897 -25.057 1.00 95.81 108 GLY A O 1
ATOM 852 N N . TRP A 1 109 ? 14.603 -5.630 -24.048 1.00 97.75 109 TRP A N 1
ATOM 853 C CA . TRP A 1 109 ? 13.991 -5.648 -22.723 1.00 97.75 109 TRP A CA 1
ATOM 854 C C . TRP A 1 109 ? 12.915 -4.571 -22.594 1.00 97.75 109 TRP A C 1
ATOM 856 O O . TRP A 1 109 ? 13.080 -3.459 -23.094 1.00 97.75 109 TRP A O 1
ATOM 866 N N . HIS A 1 110 ? 11.826 -4.882 -21.904 1.00 96.50 110 HIS A N 1
ATOM 867 C CA . HIS A 1 110 ? 10.730 -3.957 -21.609 1.00 96.50 110 HIS A CA 1
ATOM 868 C C . HIS A 1 110 ? 10.053 -4.352 -20.296 1.00 96.50 110 HIS A C 1
ATOM 870 O O . HIS A 1 110 ? 10.125 -5.513 -19.908 1.00 96.50 110 HIS A O 1
ATOM 876 N N . PHE A 1 111 ? 9.401 -3.417 -19.604 1.00 96.06 111 PHE A N 1
ATOM 877 C CA . PHE A 1 111 ? 8.564 -3.772 -18.453 1.00 96.06 111 PHE A CA 1
ATOM 878 C C . PHE A 1 111 ? 7.292 -4.484 -18.915 1.00 96.06 111 PHE A C 1
ATOM 880 O O . PHE A 1 111 ? 6.718 -4.108 -19.928 1.00 96.06 111 PHE A O 1
ATOM 887 N N . ASP A 1 112 ? 6.800 -5.457 -18.159 1.00 93.38 112 ASP A N 1
ATOM 888 C CA . ASP A 1 112 ? 5.532 -6.122 -18.465 1.00 93.38 112 ASP A CA 1
ATOM 889 C C . ASP A 1 112 ? 4.511 -5.863 -17.351 1.00 93.38 112 ASP A C 1
ATOM 891 O O . ASP A 1 112 ? 4.509 -6.503 -16.298 1.00 93.38 112 ASP A O 1
ATOM 895 N N . MET A 1 113 ? 3.631 -4.885 -17.586 1.00 90.56 113 MET A N 1
ATOM 896 C CA . MET A 1 113 ? 2.547 -4.554 -16.657 1.00 90.56 113 MET A CA 1
ATOM 897 C C . MET A 1 113 ? 1.444 -5.612 -16.622 1.00 90.56 113 MET A C 1
ATOM 899 O O . MET A 1 113 ? 0.781 -5.744 -15.594 1.00 90.56 113 MET A O 1
ATOM 903 N N . ALA A 1 114 ? 1.232 -6.358 -17.710 1.00 89.44 114 ALA A N 1
ATOM 904 C CA . ALA A 1 114 ? 0.224 -7.411 -17.735 1.00 89.44 114 ALA A CA 1
ATOM 905 C C . ALA A 1 114 ? 0.665 -8.578 -16.842 1.00 89.44 114 ALA A C 1
ATOM 907 O O . ALA A 1 114 ? -0.119 -9.054 -16.023 1.00 89.44 114 ALA A O 1
ATOM 908 N N . ALA A 1 115 ? 1.943 -8.959 -16.913 1.00 90.62 115 ALA A N 1
ATOM 909 C CA . ALA A 1 115 ? 2.540 -9.944 -16.013 1.00 90.62 115 ALA A CA 1
ATOM 910 C C . ALA A 1 115 ? 2.592 -9.472 -14.544 1.00 90.62 115 ALA A C 1
ATOM 912 O O . ALA A 1 115 ? 2.612 -10.297 -13.633 1.00 90.62 115 ALA A O 1
ATOM 913 N N . ALA A 1 116 ? 2.593 -8.157 -14.295 1.00 91.25 116 ALA A N 1
ATOM 914 C CA . ALA A 1 116 ? 2.646 -7.577 -12.950 1.00 91.25 116 ALA A CA 1
ATOM 915 C C . ALA A 1 116 ? 1.294 -7.545 -12.215 1.00 91.25 116 ALA A C 1
ATOM 917 O O . ALA A 1 116 ? 1.265 -7.343 -10.998 1.00 91.25 116 ALA A O 1
ATOM 918 N N . GLN A 1 117 ? 0.175 -7.682 -12.933 1.00 88.94 117 GLN A N 1
ATOM 919 C CA . GLN A 1 117 ? -1.163 -7.387 -12.411 1.00 88.94 117 GLN A CA 1
ATOM 920 C C . GLN A 1 117 ? -1.492 -8.165 -11.128 1.00 88.94 117 GLN A C 1
ATOM 922 O O . GLN A 1 117 ? -1.881 -7.561 -10.124 1.00 88.94 117 GLN A O 1
ATOM 927 N N . ASP A 1 118 ? -1.320 -9.487 -11.154 1.00 90.19 118 ASP A N 1
ATOM 928 C CA . ASP A 1 118 ? -1.686 -10.357 -10.033 1.00 90.19 118 ASP A CA 1
ATOM 929 C C . ASP A 1 118 ? -0.791 -10.117 -8.811 1.00 90.19 118 ASP A C 1
ATOM 931 O O . ASP A 1 118 ? -1.278 -10.092 -7.679 1.00 90.19 118 ASP A O 1
ATOM 935 N N . GLU A 1 119 ? 0.501 -9.859 -9.024 1.00 92.00 119 GLU A N 1
ATOM 936 C CA . GLU A 1 119 ? 1.451 -9.562 -7.947 1.00 92.00 119 GLU A CA 1
ATOM 937 C C . GLU A 1 119 ? 1.160 -8.198 -7.304 1.00 92.00 119 GLU A C 1
ATOM 939 O O . GLU A 1 119 ? 1.143 -8.073 -6.076 1.00 92.00 119 GLU A O 1
ATOM 944 N N . ILE A 1 120 ? 0.881 -7.162 -8.107 1.00 90.31 120 ILE A N 1
ATOM 945 C CA . ILE A 1 120 ? 0.503 -5.834 -7.597 1.00 90.31 120 ILE A CA 1
ATOM 946 C C . ILE A 1 120 ? -0.770 -5.936 -6.757 1.00 90.31 120 ILE A C 1
ATOM 948 O O . ILE A 1 120 ? -0.812 -5.398 -5.645 1.00 90.31 120 ILE A O 1
ATOM 952 N N . LEU A 1 121 ? -1.784 -6.642 -7.266 1.00 89.50 121 LEU A N 1
ATOM 953 C CA . LEU A 1 121 ? -3.048 -6.847 -6.568 1.00 89.50 121 LEU A CA 1
ATOM 954 C C . LEU A 1 121 ? -2.841 -7.612 -5.256 1.00 89.50 121 LEU A C 1
ATOM 956 O O . LEU A 1 121 ? -3.293 -7.160 -4.205 1.00 89.50 121 LEU A O 1
ATOM 960 N N . THR A 1 122 ? -2.105 -8.722 -5.299 1.00 92.81 122 THR A N 1
ATOM 961 C CA . THR A 1 122 ? -1.813 -9.557 -4.125 1.00 92.81 122 THR A CA 1
ATOM 962 C C . THR A 1 122 ? -1.089 -8.759 -3.045 1.00 92.81 122 THR A C 1
ATOM 964 O O . THR A 1 122 ? -1.486 -8.775 -1.879 1.00 92.81 122 THR A O 1
ATOM 967 N N . ARG A 1 123 ? -0.069 -7.977 -3.418 1.00 91.88 123 ARG A N 1
ATOM 968 C CA . ARG A 1 123 ? 0.650 -7.116 -2.469 1.00 91.88 123 ARG A CA 1
ATOM 969 C C . ARG A 1 123 ? -0.218 -5.993 -1.914 1.00 91.88 123 ARG A C 1
ATOM 971 O O . ARG A 1 123 ? -0.030 -5.607 -0.762 1.00 91.88 123 ARG A O 1
ATOM 978 N N . ALA A 1 124 ? -1.113 -5.424 -2.719 1.00 88.94 124 ALA A N 1
ATOM 979 C CA . ALA A 1 124 ? -2.043 -4.400 -2.253 1.00 88.94 124 ALA A CA 1
ATOM 980 C C . ALA A 1 124 ? -3.026 -4.977 -1.226 1.00 88.94 124 ALA A C 1
ATOM 982 O O . ALA A 1 124 ? -3.156 -4.408 -0.145 1.00 88.94 124 ALA A O 1
ATOM 983 N N . ILE A 1 125 ? -3.622 -6.136 -1.521 1.00 92.00 125 ILE A N 1
ATOM 984 C CA . ILE A 1 125 ? -4.492 -6.876 -0.597 1.00 92.00 125 ILE A CA 1
ATOM 985 C C . ILE A 1 125 ? -3.756 -7.182 0.709 1.00 92.00 125 ILE A C 1
ATOM 987 O O . ILE A 1 125 ? -4.255 -6.837 1.774 1.00 92.00 125 ILE A O 1
ATOM 991 N N . GLY A 1 126 ? -2.543 -7.737 0.639 1.00 93.69 126 GLY A N 1
ATOM 992 C CA . GLY A 1 126 ? -1.769 -8.069 1.837 1.00 93.69 126 GLY A CA 1
ATOM 993 C C . GLY A 1 126 ? -1.441 -6.850 2.706 1.00 93.69 126 GLY A C 1
ATOM 994 O O . GLY A 1 126 ? -1.564 -6.917 3.927 1.00 93.69 126 GLY A O 1
ATOM 995 N N . ARG A 1 127 ? -1.071 -5.710 2.101 1.00 91.50 127 ARG A N 1
ATOM 996 C CA . ARG A 1 127 ? -0.845 -4.462 2.854 1.00 91.50 127 ARG A CA 1
ATOM 997 C C . ARG A 1 127 ? -2.124 -3.952 3.509 1.00 91.50 127 ARG A C 1
ATOM 999 O O . ARG A 1 127 ? -2.086 -3.578 4.673 1.00 91.50 127 ARG A O 1
ATOM 1006 N N . ASN A 1 128 ? -3.234 -3.952 2.777 1.00 91.88 128 ASN A N 1
ATOM 1007 C CA . ASN A 1 128 ? -4.529 -3.515 3.291 1.00 91.88 128 ASN A CA 1
ATOM 1008 C C . ASN A 1 128 ? -4.988 -4.380 4.473 1.00 91.88 128 ASN A C 1
ATOM 1010 O O . ASN A 1 128 ? -5.410 -3.851 5.496 1.00 91.88 128 ASN A O 1
ATOM 1014 N N . GLU A 1 129 ? -4.858 -5.703 4.353 1.00 95.75 129 GLU A N 1
ATOM 1015 C CA . GLU A 1 129 ? -5.189 -6.657 5.416 1.00 95.75 129 GLU A CA 1
ATOM 1016 C C . GLU A 1 129 ? -4.305 -6.474 6.650 1.00 95.75 129 GLU A C 1
ATOM 1018 O O . GLU A 1 129 ? -4.815 -6.462 7.770 1.00 95.75 129 GLU A O 1
ATOM 1023 N N . LEU A 1 130 ? -3.000 -6.257 6.464 1.00 95.62 130 LEU A N 1
ATOM 1024 C CA . LEU A 1 130 ? -2.095 -5.966 7.574 1.00 95.62 130 LEU A CA 1
ATOM 1025 C C . LEU A 1 130 ? -2.471 -4.654 8.278 1.00 95.62 130 LEU A C 1
ATOM 1027 O O . LEU A 1 130 ? -2.590 -4.638 9.502 1.00 95.62 130 LEU A O 1
ATOM 1031 N N . SER A 1 131 ? -2.743 -3.587 7.520 1.00 91.75 131 SER A N 1
ATOM 1032 C CA . SER A 1 131 ? -3.216 -2.314 8.077 1.00 91.75 131 SER A CA 1
ATOM 1033 C C . SER A 1 131 ? -4.553 -2.464 8.807 1.00 91.75 131 SER A C 1
ATOM 1035 O O . SER A 1 131 ? -4.768 -1.818 9.832 1.00 91.75 131 SER A O 1
ATOM 1037 N N . ALA A 1 132 ? -5.447 -3.335 8.331 1.00 93.38 132 ALA A N 1
ATOM 1038 C CA . ALA A 1 132 ? -6.698 -3.627 9.020 1.00 93.38 132 ALA A CA 1
ATOM 1039 C C . ALA A 1 132 ? -6.461 -4.341 10.357 1.00 93.38 132 ALA A C 1
ATOM 1041 O O . ALA A 1 132 ? -7.036 -3.940 11.366 1.00 93.38 132 ALA A O 1
ATOM 1042 N N . ILE A 1 133 ? -5.580 -5.343 10.399 1.00 95.50 133 ILE A N 1
ATOM 1043 C CA . ILE A 1 133 ? -5.212 -6.046 11.639 1.00 95.50 133 ILE A CA 1
ATOM 1044 C C . ILE A 1 133 ? -4.571 -5.082 12.647 1.00 95.50 133 ILE A C 1
ATOM 1046 O O . ILE A 1 133 ? -4.932 -5.087 13.825 1.00 95.50 133 ILE A O 1
ATOM 1050 N N . GLU A 1 134 ? -3.649 -4.229 12.199 1.00 93.88 134 GLU A N 1
ATOM 1051 C CA . GLU A 1 134 ? -3.030 -3.198 13.042 1.00 93.88 134 GLU A CA 1
ATOM 1052 C C . GLU A 1 134 ? -4.074 -2.221 13.594 1.00 93.88 134 GLU A C 1
ATOM 1054 O O . GLU A 1 134 ? -4.055 -1.898 14.784 1.00 93.88 134 GLU A O 1
ATOM 1059 N N . ALA A 1 135 ? -5.041 -1.818 12.767 1.00 92.38 135 ALA A N 1
ATOM 1060 C CA . ALA A 1 135 ? -6.132 -0.958 13.198 1.00 92.38 135 ALA A CA 1
ATOM 1061 C C . ALA A 1 135 ? -7.029 -1.616 14.259 1.00 92.38 135 ALA A C 1
ATOM 1063 O O . ALA A 1 135 ? -7.480 -0.948 15.190 1.00 92.38 135 ALA A O 1
ATOM 1064 N N . MET A 1 136 ? -7.272 -2.924 14.149 1.00 94.44 136 MET A N 1
ATOM 1065 C CA . MET A 1 136 ? -8.057 -3.671 15.135 1.00 94.44 136 MET A CA 1
ATOM 1066 C C . MET A 1 136 ? -7.335 -3.792 16.476 1.00 94.44 136 MET A C 1
ATOM 1068 O O . MET A 1 136 ? -7.973 -3.621 17.511 1.00 94.44 136 MET A O 1
ATOM 1072 N N . ARG A 1 137 ? -6.012 -3.992 16.472 1.00 95.44 137 ARG A N 1
ATOM 1073 C CA . ARG A 1 137 ? -5.201 -3.961 17.703 1.00 95.44 137 ARG A CA 1
ATOM 1074 C C . ARG A 1 137 ? -5.253 -2.590 18.373 1.00 95.44 137 ARG A C 1
ATOM 1076 O O . ARG A 1 137 ? -5.555 -2.496 19.555 1.00 95.44 137 ARG A O 1
ATOM 1083 N N . ALA A 1 138 ? -5.079 -1.521 17.595 1.00 94.44 138 ALA A N 1
ATOM 1084 C CA . ALA A 1 138 ? -5.193 -0.159 18.111 1.00 94.44 138 ALA A CA 1
ATOM 1085 C C . ALA A 1 138 ? -6.592 0.141 18.682 1.00 94.44 138 ALA A C 1
ATOM 1087 O O . ALA A 1 138 ? -6.723 0.896 19.643 1.00 94.44 138 ALA A O 1
ATOM 1088 N N . TYR A 1 139 ? -7.647 -0.449 18.113 1.00 94.81 139 TYR A N 1
ATOM 1089 C CA . TYR A 1 139 ? -9.000 -0.341 18.655 1.00 94.81 139 TYR A CA 1
ATOM 1090 C C . TYR A 1 139 ? -9.147 -1.022 20.024 1.00 94.81 139 TYR A C 1
ATOM 1092 O O . TYR A 1 139 ? -9.753 -0.426 20.913 1.00 94.81 139 TYR A O 1
ATOM 1100 N N . VAL A 1 140 ? -8.597 -2.228 20.202 1.00 96.00 140 VAL A N 1
ATOM 1101 C CA . VAL A 1 140 ? -8.591 -2.940 21.494 1.00 96.00 140 VAL A CA 1
ATOM 1102 C C . VAL A 1 140 ? -7.886 -2.093 22.555 1.00 96.00 140 VAL A C 1
ATOM 1104 O O . VAL A 1 140 ? -8.479 -1.787 23.592 1.00 96.00 140 VAL A O 1
ATOM 1107 N N . ASP A 1 141 ? -6.671 -1.624 22.258 1.00 96.06 141 ASP A N 1
ATOM 1108 C CA . ASP A 1 141 ? -5.901 -0.756 23.156 1.00 96.06 141 ASP A CA 1
ATOM 1109 C C . ASP A 1 141 ? -6.703 0.501 23.527 1.00 96.06 141 ASP A C 1
ATOM 1111 O O . ASP A 1 141 ? -6.836 0.860 24.699 1.00 96.06 141 ASP A O 1
ATOM 1115 N N . ALA A 1 142 ? -7.324 1.139 22.532 1.00 95.50 142 ALA A N 1
ATOM 1116 C CA . ALA A 1 142 ? -8.130 2.334 22.732 1.00 95.50 142 ALA A CA 1
ATOM 1117 C C . ALA A 1 142 ? -9.384 2.091 23.587 1.00 95.50 142 ALA A C 1
ATOM 1119 O O . ALA A 1 142 ? -9.790 2.984 24.338 1.00 95.50 142 ALA A O 1
ATOM 1120 N N . GLN A 1 143 ? -10.004 0.912 23.499 1.00 95.94 143 GLN A N 1
ATOM 1121 C CA . GLN A 1 143 ? -11.139 0.543 24.346 1.00 95.94 143 GLN A CA 1
ATOM 1122 C C . GLN A 1 143 ? -10.730 0.418 25.812 1.00 95.94 143 GLN A C 1
ATOM 1124 O O . GLN A 1 143 ? -11.427 0.947 26.683 1.00 95.94 143 GLN A O 1
ATOM 1129 N N . TYR A 1 144 ? -9.588 -0.209 26.093 1.00 95.81 144 TYR A N 1
ATOM 1130 C CA . TYR A 1 144 ? -9.055 -0.291 27.452 1.00 95.81 144 TYR A CA 1
ATOM 1131 C C . TYR A 1 144 ? -8.644 1.081 27.992 1.00 95.81 144 TYR A C 1
ATOM 1133 O O . TYR A 1 144 ? -8.985 1.427 29.126 1.00 95.81 144 TYR A O 1
ATOM 1141 N N . ASP A 1 145 ? -8.026 1.919 27.165 1.00 95.75 145 ASP A N 1
ATOM 1142 C CA . ASP A 1 145 ? -7.731 3.312 27.499 1.00 95.75 145 ASP A CA 1
ATOM 1143 C C . ASP A 1 145 ? -8.998 4.116 27.830 1.00 95.75 145 ASP A C 1
ATOM 1145 O O . ASP A 1 145 ? -9.031 4.898 28.787 1.00 95.75 145 ASP A O 1
ATOM 1149 N N . TYR A 1 146 ? -10.065 3.929 27.050 1.00 94.88 146 TYR A N 1
ATOM 1150 C CA . TYR A 1 146 ? -11.357 4.566 27.292 1.00 94.88 146 TYR A CA 1
ATOM 1151 C C . TYR A 1 146 ? -12.001 4.058 28.588 1.00 94.88 146 TYR A C 1
ATOM 1153 O O . TYR A 1 146 ? -12.501 4.867 29.378 1.00 94.88 146 TYR A O 1
ATOM 1161 N N . TRP A 1 147 ? -11.918 2.750 28.855 1.00 94.19 147 TRP A N 1
ATOM 1162 C CA . TRP A 1 147 ? -12.394 2.134 30.093 1.00 94.19 147 TRP A CA 1
ATOM 1163 C C . TRP A 1 147 ? -11.726 2.751 31.322 1.00 94.19 147 TRP A C 1
ATOM 1165 O O . TRP A 1 147 ? -12.425 3.177 32.241 1.00 94.19 147 TRP A O 1
ATOM 1175 N N . GLN A 1 148 ? -10.398 2.907 31.325 1.00 94.31 148 GLN A N 1
ATOM 1176 C CA . GLN A 1 148 ? -9.689 3.538 32.448 1.00 94.31 148 GLN A CA 1
ATOM 1177 C C . GLN A 1 148 ? -10.224 4.948 32.756 1.00 94.31 148 GLN A C 1
ATOM 1179 O O . GLN A 1 148 ? -10.285 5.362 33.914 1.00 94.31 148 GLN A O 1
ATOM 1184 N N . ARG A 1 149 ? -10.681 5.676 31.729 1.00 92.38 149 ARG A N 1
ATOM 1185 C CA . ARG A 1 149 ? -11.145 7.069 31.833 1.00 92.38 149 ARG A CA 1
ATOM 1186 C C . ARG A 1 149 ? -12.635 7.203 32.156 1.00 92.38 149 ARG A C 1
ATOM 1188 O O . ARG A 1 149 ? -13.027 8.188 32.780 1.00 92.38 149 ARG A O 1
ATOM 1195 N N . LYS A 1 150 ? -13.480 6.286 31.673 1.00 92.50 150 LYS A N 1
ATOM 1196 C CA . LYS A 1 150 ? -14.952 6.408 31.717 1.00 92.50 150 LYS A CA 1
ATOM 1197 C C . LYS A 1 150 ? -15.656 5.249 32.430 1.00 92.50 150 LYS A C 1
ATOM 1199 O O . LYS A 1 150 ? -16.863 5.343 32.625 1.00 92.50 150 LYS A O 1
ATOM 1204 N N . GLN A 1 151 ? -14.919 4.204 32.819 1.00 92.94 151 GLN A N 1
ATOM 1205 C CA . GLN A 1 151 ? -15.413 2.985 33.479 1.00 92.94 151 GLN A CA 1
ATOM 1206 C C . GLN A 1 151 ? -16.546 2.292 32.699 1.00 92.94 151 GLN A C 1
ATOM 1208 O O . GLN A 1 151 ? -17.482 1.750 33.277 1.00 92.94 151 GLN A O 1
ATOM 1213 N N . ARG A 1 152 ? -16.472 2.382 31.367 1.00 92.12 152 ARG A N 1
ATOM 1214 C CA . 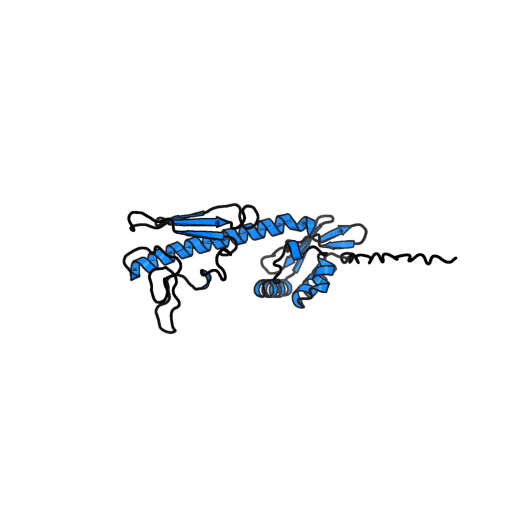ARG A 1 152 ? -17.343 1.727 30.383 1.00 92.12 152 ARG A CA 1
ATOM 1215 C C . ARG A 1 152 ? -16.606 1.645 29.050 1.00 92.12 152 ARG A C 1
ATOM 1217 O O . ARG A 1 152 ? -15.732 2.478 28.804 1.00 92.12 152 ARG A O 1
ATOM 1224 N N . PHE A 1 153 ? -16.986 0.719 28.176 1.00 93.31 153 PHE A N 1
ATOM 1225 C CA . PHE A 1 153 ? -16.454 0.667 26.811 1.00 93.31 153 PHE A CA 1
ATOM 1226 C C . PHE A 1 153 ? -17.142 1.678 25.884 1.00 93.31 153 PHE A C 1
ATOM 1228 O O . PHE A 1 153 ? -18.278 2.108 26.115 1.00 93.31 153 PHE A O 1
ATOM 1235 N N . ALA A 1 154 ? -16.440 2.105 24.833 1.00 92.88 154 ALA A N 1
ATOM 1236 C CA . ALA A 1 154 ? -16.979 3.033 23.851 1.00 92.88 154 ALA A CA 1
ATOM 1237 C C . ALA A 1 154 ? -17.841 2.292 22.821 1.00 92.88 154 ALA A C 1
ATOM 1239 O O . ALA A 1 154 ? -17.463 1.245 22.295 1.00 92.88 154 ALA A O 1
ATOM 1240 N N . THR A 1 155 ? -18.982 2.884 22.471 1.00 91.25 155 THR A N 1
ATOM 1241 C CA . THR A 1 155 ? -19.902 2.366 21.441 1.00 91.25 155 THR A CA 1
ATOM 1242 C C . THR A 1 155 ? -19.772 3.107 20.108 1.00 91.25 155 THR A C 1
ATOM 1244 O O . THR A 1 155 ? -20.484 2.812 19.148 1.00 91.25 155 THR A O 1
ATOM 1247 N N . LYS A 1 156 ? -18.850 4.076 20.034 1.00 90.12 156 LYS A N 1
ATOM 1248 C CA . LYS A 1 156 ? -18.576 4.907 18.859 1.00 90.12 156 LYS A CA 1
ATOM 1249 C C . LYS A 1 156 ? -17.075 4.988 18.605 1.00 90.12 156 LYS A C 1
ATOM 1251 O O . LYS A 1 156 ? -16.296 5.183 19.534 1.00 90.12 156 LYS A O 1
ATOM 1256 N N . LEU A 1 157 ? -16.682 4.923 17.334 1.00 88.62 157 LEU A N 1
ATOM 1257 C CA . LEU A 1 157 ? -15.310 5.233 16.925 1.00 88.62 157 LEU A CA 1
ATOM 1258 C C . LEU A 1 157 ? -15.044 6.739 17.035 1.00 88.62 157 LEU A C 1
ATOM 1260 O O . LEU A 1 157 ? -14.089 7.151 17.679 1.00 88.62 157 LEU A O 1
ATOM 1264 N N . ILE A 1 158 ? -15.930 7.563 16.473 1.00 88.38 158 ILE A N 1
ATOM 1265 C CA . ILE A 1 158 ? -15.820 9.026 16.481 1.00 88.38 158 ILE A CA 1
ATOM 1266 C C . ILE A 1 158 ? -16.846 9.598 17.460 1.00 88.38 158 ILE A C 1
ATOM 1268 O O . ILE A 1 158 ? -18.029 9.254 17.398 1.00 88.38 158 ILE A O 1
ATOM 1272 N N . SER A 1 159 ? -16.397 10.470 18.361 1.00 90.19 159 SER A N 1
ATOM 1273 C CA . SER A 1 159 ? -17.271 11.134 19.329 1.00 90.19 159 SER A CA 1
ATOM 1274 C C . SER A 1 159 ? -18.226 12.117 18.653 1.00 90.19 159 SER A C 1
ATOM 1276 O O . SER A 1 159 ? -17.907 12.753 17.646 1.00 90.19 159 SER A O 1
ATOM 1278 N N . SER A 1 160 ? -19.400 12.292 19.251 1.00 91.06 160 SER A N 1
ATOM 1279 C CA . SER A 1 160 ? -20.343 13.348 18.891 1.00 91.06 160 SER A CA 1
ATOM 1280 C C . SER A 1 160 ? -19.693 14.725 19.085 1.00 91.06 160 SER A C 1
ATOM 1282 O O . SER A 1 160 ? -18.825 14.902 19.940 1.00 91.06 160 SER A O 1
ATOM 1284 N N . LYS A 1 161 ? -20.121 15.735 18.316 1.00 89.69 161 LYS A N 1
ATOM 1285 C CA . LYS A 1 161 ? -19.525 17.083 18.361 1.00 89.69 161 LYS A CA 1
ATOM 1286 C C . LYS A 1 161 ? -19.486 17.642 19.792 1.00 89.69 161 LYS A C 1
ATOM 1288 O O . LYS A 1 161 ? -20.528 17.822 20.417 1.00 89.69 161 LYS A O 1
ATOM 1293 N N . GLY A 1 162 ? -18.281 17.954 20.273 1.00 88.50 162 GLY A N 1
ATOM 1294 C CA . GLY A 1 162 ? -18.042 18.504 21.614 1.00 88.50 162 GLY A CA 1
ATOM 1295 C C . GLY A 1 162 ? -18.173 17.493 22.758 1.00 88.50 162 GLY A C 1
ATOM 1296 O O . GLY A 1 162 ? -18.148 17.895 23.916 1.00 88.50 162 GLY A O 1
ATOM 1297 N N . GLN A 1 163 ? -18.330 16.206 22.451 1.00 91.19 163 GLN A N 1
ATOM 1298 C CA . GLN A 1 163 ? -18.422 15.124 23.426 1.00 91.19 163 GLN A CA 1
ATOM 1299 C C . GLN A 1 163 ? -17.166 14.248 23.386 1.00 91.19 163 GLN A C 1
ATOM 1301 O O . GLN A 1 163 ? -16.379 14.296 22.444 1.00 91.19 163 GLN A O 1
ATOM 1306 N N . GLN A 1 164 ? -17.008 13.423 24.420 1.00 92.50 164 GLN A N 1
ATOM 1307 C CA . GLN A 1 164 ? -15.992 12.368 24.511 1.00 92.50 164 GLN A CA 1
ATOM 1308 C C . GLN A 1 164 ? -16.683 11.007 24.697 1.00 92.50 164 GLN A C 1
ATOM 1310 O O . GLN A 1 164 ? -16.404 10.259 25.639 1.00 92.50 164 GLN A O 1
ATOM 1315 N N . ASP A 1 165 ? -17.692 10.739 23.865 1.00 91.88 165 ASP A N 1
ATOM 1316 C CA . ASP A 1 165 ? -18.550 9.547 23.899 1.00 91.88 165 ASP A CA 1
ATOM 1317 C C . ASP A 1 165 ? -18.139 8.464 22.881 1.00 91.88 165 ASP A C 1
ATOM 1319 O O . ASP A 1 165 ? -18.853 7.474 22.727 1.00 91.88 165 ASP A O 1
ATOM 1323 N N . GLY A 1 166 ? -16.993 8.638 22.216 1.00 91.94 166 GLY A N 1
ATOM 1324 C CA . GLY A 1 166 ? -16.343 7.658 21.346 1.00 91.94 166 GLY A CA 1
ATOM 1325 C C . GLY A 1 166 ? -14.826 7.617 21.546 1.00 91.94 166 GLY A C 1
ATOM 1326 O O . GLY A 1 166 ? -14.296 8.314 22.405 1.00 91.94 166 GLY A O 1
ATOM 1327 N N . LEU A 1 167 ? -14.122 6.807 20.756 1.00 93.06 167 LEU A N 1
ATOM 1328 C CA . LEU A 1 167 ? -12.672 6.590 20.887 1.00 93.06 167 LEU A CA 1
ATOM 1329 C C . LEU A 1 167 ? -11.799 7.719 20.326 1.00 93.06 167 LEU A C 1
ATOM 1331 O O . LEU A 1 167 ? -10.652 7.868 20.738 1.00 93.06 167 LEU A O 1
ATOM 1335 N N . TYR A 1 168 ? -12.332 8.521 19.408 1.00 91.44 168 TYR A N 1
ATOM 1336 C CA . TYR A 1 168 ? -11.663 9.681 18.829 1.00 91.44 168 TYR A CA 1
ATOM 1337 C C . TYR A 1 168 ? -12.443 10.968 19.114 1.00 91.44 168 TYR A C 1
ATOM 1339 O O . TYR A 1 168 ? -13.670 11.015 18.976 1.00 91.44 168 TYR A O 1
ATOM 1347 N N . TRP A 1 169 ? -11.722 12.026 19.484 1.00 89.25 169 TRP A N 1
ATOM 1348 C CA . TRP A 1 169 ? -12.193 13.410 19.504 1.00 89.25 169 TRP A CA 1
ATOM 1349 C C . TRP A 1 169 ? -11.003 14.350 19.249 1.00 89.25 169 TRP A C 1
ATOM 1351 O O . TRP A 1 169 ? -9.888 14.050 19.679 1.00 89.25 169 TRP A O 1
ATOM 1361 N N . PRO A 1 170 ? -11.200 15.494 18.573 1.00 85.88 170 PRO A N 1
ATOM 1362 C CA . PRO A 1 170 ? -10.133 16.474 18.409 1.00 85.88 170 PRO A CA 1
ATOM 1363 C C . PRO A 1 170 ? -9.785 17.096 19.770 1.00 85.88 170 PRO A C 1
ATOM 1365 O O . PRO A 1 170 ? -10.644 17.709 20.404 1.00 85.88 170 PRO A O 1
ATOM 1368 N N . ALA A 1 171 ? -8.537 16.932 20.212 1.00 84.62 171 ALA A N 1
ATOM 1369 C CA . ALA A 1 171 ? -8.007 17.527 21.440 1.00 84.62 171 ALA A CA 1
ATOM 1370 C C . ALA A 1 171 ? -7.207 18.802 21.124 1.00 84.62 171 ALA A C 1
ATOM 1372 O O . ALA A 1 171 ? -6.492 18.859 20.120 1.00 84.62 171 ALA A O 1
ATOM 1373 N N . GLN A 1 172 ? -7.323 19.824 21.971 1.00 83.88 172 GLN A N 1
ATOM 1374 C CA . GLN A 1 172 ? -6.517 21.044 21.870 1.00 83.88 172 GLN A CA 1
ATOM 1375 C C . GLN A 1 172 ? -5.099 20.832 22.431 1.00 83.88 172 GLN A C 1
ATOM 1377 O O . GLN A 1 172 ? -4.878 19.921 23.234 1.00 83.88 172 GLN A O 1
ATOM 1382 N N . PRO A 1 173 ? -4.115 21.675 22.063 1.00 84.94 173 PRO A N 1
ATOM 1383 C CA . PRO A 1 173 ? -2.786 21.626 22.667 1.00 84.94 173 PRO A CA 1
ATOM 1384 C C . PRO A 1 173 ? -2.853 21.713 24.199 1.00 84.94 173 PRO A C 1
ATOM 1386 O O . PRO A 1 173 ? -3.422 22.651 24.751 1.00 84.94 173 PRO A O 1
ATOM 1389 N N . GLY A 1 174 ? -2.254 20.735 24.882 1.00 84.25 174 GLY A N 1
ATOM 1390 C CA . GLY A 1 174 ? -2.261 20.638 26.346 1.00 84.25 174 GLY A CA 1
ATOM 1391 C C . GLY A 1 174 ? -3.455 19.882 26.940 1.00 84.25 174 GLY A C 1
ATOM 1392 O O . GLY A 1 174 ? -3.444 19.603 28.137 1.00 84.25 174 GLY A O 1
ATOM 1393 N N . GLU A 1 175 ? -4.453 19.505 26.136 1.00 86.38 175 GLU A N 1
ATOM 1394 C CA . GLU A 1 175 ? -5.499 18.573 26.560 1.00 86.38 175 GLU A CA 1
ATOM 1395 C C . GLU A 1 175 ? -5.023 17.121 26.458 1.00 86.38 175 GLU A C 1
ATOM 1397 O O . GLU A 1 175 ? -4.141 16.775 25.668 1.00 86.38 175 GLU A O 1
ATOM 1402 N N . MET A 1 176 ? -5.640 16.245 27.252 1.00 83.44 176 MET A N 1
ATOM 1403 C CA . MET A 1 176 ? -5.383 14.814 27.146 1.00 83.44 176 MET A CA 1
ATOM 1404 C C . MET A 1 176 ? -5.888 14.298 25.784 1.00 83.44 176 MET A C 1
ATOM 1406 O O . MET A 1 176 ? -7.062 14.516 25.457 1.00 83.44 176 MET A O 1
ATOM 1410 N N . PRO A 1 177 ? -5.049 13.597 25.002 1.00 89.25 177 PRO A N 1
ATOM 1411 C CA . PRO A 1 177 ? -5.437 13.101 23.686 1.00 89.25 177 PRO A CA 1
ATOM 1412 C C . PRO A 1 177 ? -6.531 12.033 23.785 1.00 89.25 177 PRO A C 1
ATOM 1414 O O . PRO A 1 177 ? -6.652 11.333 24.797 1.00 89.25 177 PRO A O 1
ATOM 1417 N N . SER A 1 178 ? -7.322 11.885 22.722 1.00 90.81 178 SER A N 1
ATOM 1418 C CA . SER A 1 178 ? -8.258 10.768 22.585 1.00 90.81 178 SER A CA 1
ATOM 1419 C C . SER A 1 178 ? -7.523 9.419 22.514 1.00 90.81 178 SER A C 1
ATOM 1421 O O . SER A 1 178 ? -6.375 9.392 22.074 1.00 90.81 178 SER A O 1
ATOM 1423 N N . PRO A 1 179 ? -8.154 8.307 22.939 1.00 91.81 179 PRO A N 1
ATOM 1424 C CA . PRO A 1 179 ? -7.568 6.969 22.836 1.00 91.81 179 PRO A CA 1
ATOM 1425 C C . PRO A 1 179 ? -7.121 6.582 21.417 1.00 91.81 179 PRO A C 1
ATOM 1427 O O . PRO A 1 179 ? -6.032 6.047 21.249 1.00 91.81 179 PRO A O 1
ATOM 1430 N N . LEU A 1 180 ? -7.920 6.897 20.389 1.00 88.81 180 LEU A N 1
ATOM 1431 C CA . LEU A 1 180 ? -7.513 6.768 18.984 1.00 88.81 180 LEU A CA 1
ATOM 1432 C C . LEU A 1 180 ? -7.016 8.098 18.422 1.00 88.81 180 LEU A C 1
ATOM 1434 O O . LEU A 1 180 ? -7.503 9.163 18.796 1.00 88.81 180 LEU A O 1
ATOM 1438 N N . GLY A 1 181 ? -6.071 8.032 17.483 1.00 81.12 181 GLY A N 1
ATOM 1439 C CA . GLY A 1 181 ? -5.566 9.189 16.742 1.00 81.12 181 GLY A CA 1
ATOM 1440 C C . GLY A 1 181 ? -6.411 9.557 15.508 1.00 81.12 181 GLY A C 1
ATOM 1441 O O . GLY A 1 181 ? -7.237 8.761 15.058 1.00 81.12 181 GLY A O 1
ATOM 1442 N N . PRO A 1 182 ? -6.176 10.738 14.900 1.00 74.88 182 PRO A N 1
ATOM 1443 C CA . PRO A 1 182 ? -6.934 11.222 13.739 1.00 74.88 182 PRO A CA 1
ATOM 1444 C C . PRO A 1 182 ? -6.789 10.350 12.486 1.00 74.88 182 PRO A C 1
ATOM 1446 O O . PRO A 1 182 ? -7.664 10.389 11.628 1.00 74.88 182 PRO A O 1
ATOM 1449 N N . ALA A 1 183 ? -5.729 9.539 12.391 1.00 71.94 183 ALA A N 1
ATOM 1450 C CA . ALA A 1 183 ? -5.503 8.620 11.273 1.00 71.94 183 ALA A CA 1
ATOM 1451 C C . ALA A 1 183 ? -6.630 7.583 11.096 1.00 71.94 183 ALA A C 1
ATOM 1453 O O . ALA A 1 183 ? -6.805 7.052 10.008 1.00 71.94 183 ALA A O 1
A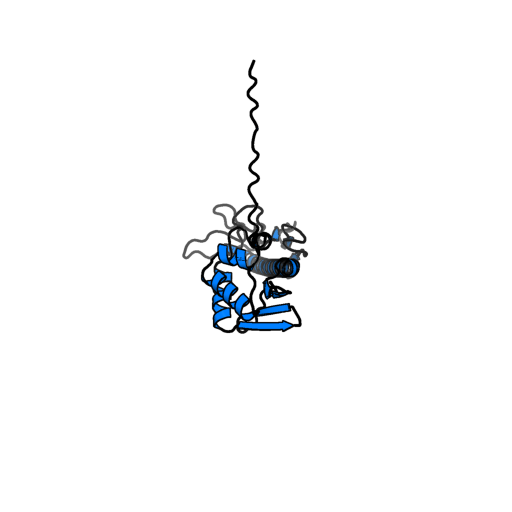TOM 1454 N N . PHE A 1 184 ? -7.422 7.329 12.143 1.00 66.75 184 PHE A N 1
ATOM 1455 C CA . PHE A 1 184 ? -8.560 6.405 12.117 1.00 66.75 184 PHE A CA 1
ATOM 1456 C C . PHE A 1 184 ? -9.866 7.045 11.624 1.00 66.75 184 PHE A C 1
ATOM 1458 O O . PHE A 1 184 ? -10.889 6.366 11.529 1.00 66.75 184 PHE A O 1
ATOM 1465 N N . SER A 1 185 ? -9.861 8.348 11.328 1.00 63.38 185 SER A N 1
ATOM 1466 C CA . SER A 1 185 ? -11.013 9.036 10.750 1.00 63.38 185 SER A CA 1
ATOM 1467 C C . SER A 1 185 ? -10.904 9.014 9.222 1.00 63.38 185 SER A C 1
ATOM 1469 O O . SER A 1 185 ? -10.004 9.665 8.689 1.00 63.38 185 SER A O 1
ATOM 1471 N N . PRO A 1 186 ? -11.805 8.325 8.496 1.00 62.47 186 PRO A N 1
ATOM 1472 C CA . PRO A 1 186 ? -11.795 8.364 7.037 1.00 62.47 186 PRO A CA 1
ATOM 1473 C C . PRO A 1 186 ? -12.053 9.792 6.535 1.00 62.47 186 PRO A C 1
ATOM 1475 O O . PRO A 1 186 ? -12.796 10.554 7.164 1.00 62.47 186 PRO A O 1
ATOM 1478 N N . SER A 1 187 ? -11.433 10.154 5.409 1.00 62.50 187 SER A N 1
ATOM 1479 C CA . SER A 1 187 ? -11.555 11.486 4.803 1.00 62.50 187 SER A CA 1
ATOM 1480 C C . SER A 1 187 ? -12.950 11.725 4.222 1.00 62.50 187 SER A C 1
ATOM 1482 O O . SER A 1 187 ? -13.484 12.829 4.354 1.00 62.50 187 SER A O 1
ATOM 1484 N N . ALA A 1 188 ? -13.578 10.685 3.668 1.00 64.69 188 ALA A N 1
ATOM 1485 C CA . ALA A 1 188 ? -14.975 10.689 3.258 1.00 64.69 188 ALA A CA 1
ATOM 1486 C C . ALA A 1 188 ? -15.762 9.474 3.798 1.00 64.69 188 ALA A C 1
ATOM 1488 O O . ALA A 1 188 ? -15.215 8.382 3.989 1.00 64.69 188 ALA A O 1
ATOM 1489 N N . PRO A 1 189 ? -17.084 9.612 4.028 1.00 63.91 189 PRO A N 1
ATOM 1490 C CA . PRO A 1 189 ? -17.938 8.478 4.366 1.00 63.91 189 PRO A CA 1
ATOM 1491 C C . PRO A 1 189 ? -17.871 7.385 3.292 1.00 63.91 189 PRO A C 1
ATOM 1493 O O . PRO A 1 189 ? -18.092 7.651 2.115 1.00 63.91 189 PRO A O 1
ATOM 1496 N N . GLY A 1 190 ? -17.625 6.143 3.708 1.00 65.81 190 GLY A N 1
ATOM 1497 C CA . GLY A 1 190 ? -17.619 4.988 2.806 1.00 65.81 190 GLY A CA 1
ATOM 1498 C C . GLY A 1 190 ? -16.291 4.697 2.099 1.00 65.81 190 GLY A C 1
ATOM 1499 O O . GLY A 1 190 ? -16.213 3.668 1.440 1.00 65.81 190 GLY A O 1
ATOM 1500 N N . GLU A 1 191 ? -15.237 5.502 2.272 1.00 71.44 191 GLU A N 1
ATOM 1501 C CA . GLU A 1 191 ? -13.902 5.176 1.722 1.00 71.44 191 GLU A CA 1
ATOM 1502 C C . GLU A 1 191 ? -13.262 3.945 2.383 1.00 71.44 191 GLU A C 1
ATOM 1504 O O . GLU A 1 191 ? -12.456 3.245 1.771 1.00 71.44 191 GLU A O 1
ATOM 1509 N N . GLY A 1 192 ? -13.645 3.655 3.631 1.00 78.44 192 GLY A N 1
ATOM 1510 C CA . GLY A 1 192 ? -12.919 2.697 4.460 1.00 78.44 192 GLY A CA 1
ATOM 1511 C C . GLY A 1 192 ? -11.537 3.226 4.865 1.00 78.44 192 GLY A C 1
ATOM 1512 O O . GLY A 1 192 ? -11.136 4.326 4.500 1.00 78.44 192 GLY A O 1
ATOM 1513 N N . TY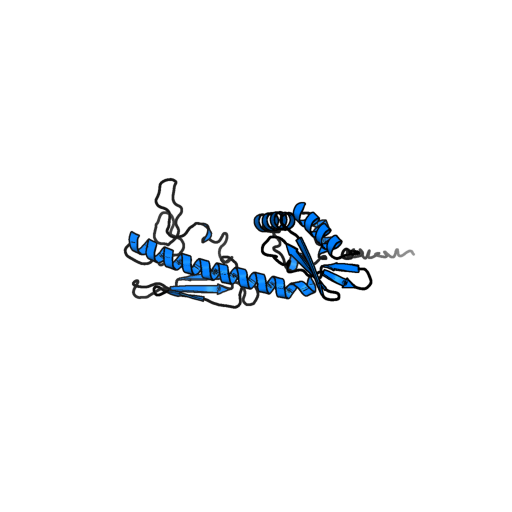R A 1 193 ? -10.811 2.450 5.660 1.00 83.81 193 TYR A N 1
ATOM 1514 C CA . TYR A 1 193 ? -9.429 2.719 6.048 1.00 83.81 193 TYR A CA 1
ATOM 1515 C C . TYR A 1 193 ? -8.551 1.634 5.426 1.00 83.81 193 TYR A C 1
ATOM 1517 O O . TYR A 1 193 ? -8.807 0.451 5.639 1.00 83.81 193 TYR A O 1
ATOM 1525 N N . HIS A 1 194 ? -7.592 2.029 4.580 1.00 86.25 194 HIS A N 1
ATOM 1526 C CA . HIS A 1 194 ? -6.773 1.111 3.771 1.00 86.25 194 HIS A CA 1
ATOM 1527 C C . HIS A 1 194 ? -7.601 0.028 3.050 1.00 86.25 194 HIS A C 1
ATOM 1529 O O . HIS A 1 194 ? -7.250 -1.145 3.032 1.00 86.25 194 HIS A O 1
ATOM 1535 N N . GLY A 1 195 ? -8.745 0.408 2.472 1.00 88.75 195 GLY A N 1
ATOM 1536 C CA . GLY A 1 195 ? -9.601 -0.523 1.732 1.00 88.75 195 GLY A CA 1
ATOM 1537 C C . GLY A 1 195 ? -10.452 -1.461 2.598 1.00 88.75 195 GLY A C 1
ATOM 1538 O O . GLY A 1 195 ? -11.017 -2.418 2.059 1.00 88.75 195 GLY A O 1
ATOM 1539 N N . TYR A 1 196 ? -10.587 -1.180 3.899 1.00 92.88 196 TYR A N 1
ATOM 1540 C CA . TYR A 1 196 ? -11.420 -1.928 4.845 1.00 92.88 196 TYR A CA 1
ATOM 1541 C C . TYR A 1 196 ? -12.496 -1.065 5.513 1.00 92.88 196 TYR A C 1
ATOM 1543 O O . TYR A 1 196 ? -12.272 0.084 5.891 1.00 92.88 196 TYR A O 1
ATOM 1551 N N . HIS A 1 197 ? -13.682 -1.636 5.697 1.00 92.12 197 HIS A N 1
ATOM 1552 C CA . HIS A 1 197 ? -14.724 -1.096 6.559 1.00 92.12 197 HIS A CA 1
ATOM 1553 C C . HIS A 1 197 ? -14.611 -1.670 7.963 1.00 92.12 197 HIS A C 1
ATOM 1555 O O . HIS A 1 197 ? -14.210 -2.817 8.140 1.00 92.12 197 HIS A O 1
ATOM 1561 N N . PHE A 1 198 ? -15.037 -0.877 8.943 1.00 91.00 198 PHE A N 1
ATOM 1562 C CA . PHE A 1 198 ? -15.021 -1.240 10.352 1.00 91.00 198 PHE A CA 1
ATOM 1563 C C . PHE A 1 198 ? -16.387 -0.970 10.967 1.00 91.00 198 PHE A C 1
ATOM 1565 O O . PHE A 1 198 ? -17.009 0.064 10.703 1.00 91.00 198 PHE A O 1
ATOM 1572 N N . ARG A 1 199 ? -16.859 -1.888 11.810 1.00 90.69 199 ARG A N 1
ATOM 1573 C CA . ARG A 1 199 ? -18.117 -1.725 12.540 1.00 90.69 199 ARG A CA 1
ATOM 1574 C C . ARG A 1 199 ? -18.014 -2.300 13.934 1.00 90.69 199 ARG A C 1
ATOM 1576 O O . ARG A 1 199 ? -17.717 -3.480 14.100 1.00 90.69 199 ARG A O 1
ATOM 1583 N N . ILE A 1 200 ? -18.334 -1.465 14.918 1.00 91.31 200 ILE A N 1
ATOM 1584 C CA . ILE A 1 200 ? -18.538 -1.919 16.290 1.00 91.31 200 ILE A CA 1
ATOM 1585 C C . ILE A 1 200 ? -19.798 -2.782 16.309 1.00 91.31 200 ILE A C 1
ATOM 1587 O O . ILE A 1 200 ? -20.855 -2.366 15.819 1.00 91.31 200 ILE A O 1
ATOM 1591 N N . ILE A 1 201 ? -19.676 -3.984 16.858 1.00 90.56 201 ILE A N 1
ATOM 1592 C CA . ILE A 1 201 ? -20.804 -4.869 17.114 1.00 90.56 201 ILE A CA 1
ATOM 1593 C C . ILE A 1 201 ? -21.318 -4.534 18.518 1.00 90.56 201 ILE A C 1
ATOM 1595 O O . ILE A 1 201 ? -20.560 -4.669 19.478 1.00 90.56 201 ILE A O 1
ATOM 1599 N N . PRO A 1 202 ? -22.564 -4.044 18.658 1.00 78.19 202 PRO A N 1
ATOM 1600 C CA . PRO A 1 202 ? -23.098 -3.682 19.962 1.00 78.19 202 PRO A CA 1
ATOM 1601 C C . PRO A 1 202 ? -23.205 -4.914 20.859 1.00 78.19 202 PRO A C 1
ATOM 1603 O O . PRO A 1 202 ? -23.821 -5.906 20.470 1.00 78.19 202 PRO A O 1
ATOM 1606 N N . ASP A 1 203 ? -22.661 -4.820 22.068 1.00 75.50 203 ASP A N 1
ATOM 1607 C CA . ASP A 1 203 ? -22.964 -5.757 23.142 1.00 75.50 203 ASP A CA 1
ATOM 1608 C C . ASP A 1 203 ? -24.180 -5.244 23.927 1.00 75.50 203 ASP A C 1
ATOM 1610 O O . ASP A 1 203 ? -24.204 -4.109 24.401 1.00 75.50 203 ASP A O 1
ATOM 1614 N N . SER A 1 204 ? -25.197 -6.096 24.069 1.00 67.75 204 SER A N 1
ATOM 1615 C CA . SER A 1 204 ? -26.414 -5.816 24.841 1.00 67.75 204 SER A CA 1
ATOM 1616 C C . SER A 1 204 ? -26.177 -5.570 26.335 1.00 67.75 204 SER A C 1
ATOM 1618 O O . SER A 1 204 ? -27.072 -5.054 27.001 1.00 67.75 204 SER A O 1
ATOM 1620 N N . THR A 1 205 ? -25.011 -5.948 26.866 1.00 69.62 205 THR A N 1
ATOM 1621 C CA . THR A 1 205 ? -24.692 -5.824 28.296 1.00 69.62 205 THR A CA 1
ATOM 1622 C C . THR A 1 205 ? -23.765 -4.656 28.641 1.00 69.62 205 THR A C 1
ATOM 1624 O O . THR A 1 205 ? -23.534 -4.424 29.823 1.00 69.62 205 THR A O 1
ATOM 1627 N N . GLU A 1 206 ? -23.246 -3.927 27.640 1.00 67.75 206 GLU A N 1
ATOM 1628 C CA . GLU A 1 206 ? -22.233 -2.851 27.766 1.00 67.75 206 GLU A CA 1
ATOM 1629 C C . GLU A 1 206 ? -20.941 -3.235 28.527 1.00 67.75 206 GLU A C 1
ATOM 1631 O O . GLU A 1 206 ? -20.090 -2.380 28.782 1.00 67.75 206 GLU A O 1
ATOM 1636 N N . ASN A 1 207 ? -20.762 -4.520 28.850 1.00 78.31 207 ASN A N 1
ATOM 1637 C CA . ASN A 1 207 ? -19.614 -5.043 29.593 1.00 78.31 207 ASN A CA 1
ATOM 1638 C C . ASN A 1 207 ? -18.510 -5.594 28.684 1.00 78.31 207 ASN A C 1
ATOM 1640 O O . ASN A 1 207 ? -17.448 -5.957 29.182 1.00 78.31 207 ASN A O 1
ATOM 1644 N N . GLY A 1 208 ? -18.748 -5.662 27.378 1.00 88.31 208 GLY A N 1
ATOM 1645 C CA . GLY A 1 208 ? -17.762 -6.057 26.385 1.00 88.31 208 GLY A CA 1
ATOM 1646 C C . GLY A 1 208 ? -17.787 -5.159 25.158 1.00 88.31 208 GLY A C 1
ATOM 1647 O O . GLY A 1 208 ? -18.556 -4.197 25.049 1.00 88.31 208 GLY A O 1
ATOM 1648 N N . PHE A 1 209 ? -16.921 -5.488 24.211 1.00 93.38 209 PHE A N 1
ATOM 1649 C CA . PHE A 1 209 ? -16.881 -4.839 22.914 1.00 93.38 209 PHE A CA 1
ATOM 1650 C C . PHE A 1 209 ? -16.476 -5.841 21.844 1.00 93.38 209 PHE A C 1
ATOM 1652 O O . PHE A 1 209 ? -15.783 -6.816 22.112 1.00 93.38 209 PHE A O 1
ATOM 1659 N N . ALA A 1 210 ? -16.870 -5.569 20.606 1.00 94.94 210 ALA A N 1
ATOM 1660 C CA . ALA A 1 210 ? -16.342 -6.279 19.459 1.00 94.94 210 ALA A CA 1
ATOM 1661 C C . ALA A 1 210 ? -16.274 -5.356 18.245 1.00 94.94 210 ALA A C 1
ATOM 1663 O O . ALA A 1 210 ? -17.113 -4.465 18.067 1.00 94.94 210 ALA A O 1
ATOM 1664 N N . LEU A 1 211 ? -15.285 -5.594 17.392 1.00 94.88 211 LEU A N 1
ATOM 1665 C CA . LEU A 1 211 ? -15.102 -4.886 16.133 1.00 94.88 211 LEU A CA 1
ATOM 1666 C C . LEU A 1 211 ? -14.998 -5.892 14.996 1.00 94.88 211 LEU A C 1
ATOM 1668 O O . LEU A 1 211 ? -14.205 -6.824 15.056 1.00 94.88 211 LEU A O 1
ATOM 1672 N N . LEU A 1 212 ? -15.789 -5.671 13.951 1.00 95.69 212 LEU A N 1
ATOM 1673 C CA . LEU A 1 212 ? -15.721 -6.405 12.694 1.00 95.69 212 LEU A CA 1
ATOM 1674 C C . LEU A 1 212 ? -15.017 -5.540 11.645 1.00 95.69 212 LEU A C 1
ATOM 1676 O O . LEU A 1 212 ? -15.383 -4.372 11.481 1.00 95.69 212 LEU A O 1
ATOM 1680 N N . ALA A 1 213 ? -14.079 -6.131 10.907 1.00 95.88 213 ALA A N 1
ATOM 1681 C CA . ALA A 1 213 ? -13.457 -5.534 9.731 1.00 95.88 213 ALA A CA 1
ATOM 1682 C C . ALA A 1 213 ? -13.683 -6.405 8.487 1.00 95.88 213 ALA A C 1
ATOM 1684 O O . ALA A 1 213 ? -13.569 -7.629 8.555 1.00 95.88 213 ALA A O 1
ATOM 1685 N N . TRP A 1 214 ? -14.008 -5.787 7.351 1.00 96.56 214 TRP A N 1
ATOM 1686 C CA . TRP A 1 214 ? -14.202 -6.478 6.068 1.00 96.56 214 TRP A CA 1
ATOM 1687 C C . TRP A 1 214 ? -13.791 -5.577 4.895 1.00 96.56 214 TRP A C 1
ATOM 1689 O O . TRP A 1 214 ? -13.832 -4.351 5.031 1.00 96.56 214 TRP A O 1
ATOM 1699 N N . PRO A 1 215 ? -13.400 -6.138 3.739 1.00 95.38 215 PRO A N 1
ATOM 1700 C CA . PRO A 1 215 ? -12.916 -5.337 2.625 1.00 95.38 215 PRO A CA 1
ATOM 1701 C C . PRO A 1 215 ? -14.043 -4.503 2.007 1.00 95.38 215 PRO A C 1
ATOM 1703 O O . PRO A 1 215 ? -15.178 -4.964 1.872 1.00 95.38 215 PRO A O 1
ATOM 1706 N N . VAL A 1 216 ? -13.709 -3.285 1.575 1.00 92.75 216 VAL A N 1
ATOM 1707 C CA . VAL A 1 216 ? -14.603 -2.399 0.806 1.00 92.75 216 VAL A CA 1
ATOM 1708 C C . VAL A 1 216 ? -15.040 -3.077 -0.498 1.00 92.75 216 VAL A C 1
ATOM 1710 O O . VAL A 1 216 ? -16.218 -3.046 -0.849 1.00 92.75 216 VAL A O 1
ATOM 1713 N N . ILE A 1 217 ? -14.108 -3.730 -1.204 1.00 92.19 217 ILE A N 1
ATOM 1714 C CA . ILE A 1 217 ? -14.394 -4.533 -2.398 1.00 92.19 217 ILE A CA 1
ATOM 1715 C C . ILE A 1 217 ? -13.677 -5.880 -2.282 1.00 92.19 217 ILE A C 1
ATOM 1717 O O . ILE A 1 217 ? -12.452 -5.962 -2.409 1.00 92.19 217 ILE A O 1
ATOM 1721 N N . TRP A 1 218 ? -14.448 -6.950 -2.091 1.00 93.94 218 TRP A N 1
ATOM 1722 C CA . TRP A 1 218 ? -13.920 -8.313 -2.005 1.00 93.94 218 TRP A CA 1
ATOM 1723 C C . TRP A 1 218 ? -13.123 -8.698 -3.259 1.00 93.94 218 TRP A C 1
ATOM 1725 O O . TRP A 1 218 ? -13.553 -8.435 -4.383 1.00 93.94 218 TRP A O 1
ATOM 1735 N N . GLY A 1 219 ? -11.952 -9.305 -3.068 1.00 90.38 219 GLY A N 1
ATOM 1736 C CA . GLY A 1 219 ? -11.038 -9.684 -4.150 1.00 90.38 219 GLY A CA 1
ATOM 1737 C C . GLY A 1 219 ? -10.275 -8.518 -4.787 1.00 90.38 219 GLY A C 1
ATOM 1738 O O . GLY A 1 219 ? -9.461 -8.755 -5.673 1.00 90.38 219 GLY A O 1
ATOM 1739 N N . LYS A 1 220 ? -10.516 -7.270 -4.355 1.00 89.56 220 LYS A N 1
ATOM 1740 C CA . LYS A 1 220 ? -9.760 -6.091 -4.811 1.00 89.56 220 LYS A CA 1
ATOM 1741 C C . LYS A 1 220 ? -9.032 -5.376 -3.685 1.00 89.56 220 LYS A C 1
ATOM 1743 O O . LYS A 1 220 ? -7.853 -5.076 -3.820 1.00 89.56 220 LYS A O 1
ATOM 1748 N N . THR A 1 221 ? -9.733 -5.080 -2.594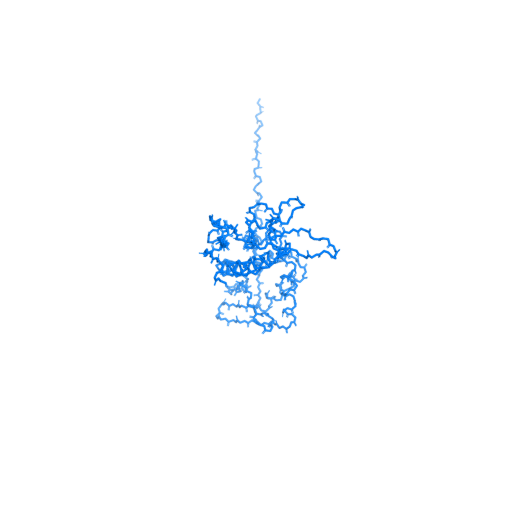 1.00 90.44 221 THR A N 1
ATOM 1749 C CA . THR A 1 221 ? -9.140 -4.406 -1.433 1.00 90.44 221 THR A CA 1
ATOM 1750 C C . THR A 1 221 ? -8.773 -5.375 -0.318 1.00 90.44 221 THR A C 1
ATOM 1752 O O . THR A 1 221 ? -7.923 -5.034 0.497 1.00 90.44 221 THR A O 1
ATOM 1755 N N . GLY A 1 222 ? -9.355 -6.577 -0.325 1.00 95.25 222 GLY A N 1
ATOM 1756 C CA . GLY A 1 222 ? -9.039 -7.668 0.590 1.00 95.25 222 GLY A CA 1
ATOM 1757 C C . GLY A 1 222 ? -9.835 -8.937 0.286 1.00 95.25 222 GLY A C 1
ATOM 1758 O O . GLY A 1 222 ? -10.786 -8.907 -0.504 1.00 95.25 222 GLY A O 1
ATOM 1759 N N . VAL A 1 223 ? -9.442 -10.052 0.895 1.00 97.50 223 VAL A N 1
ATOM 1760 C CA . VAL A 1 223 ? -10.098 -11.370 0.781 1.00 97.50 223 VAL A CA 1
ATOM 1761 C C . VAL A 1 223 ? -10.427 -11.988 2.139 1.00 97.50 223 VAL A C 1
ATOM 1763 O O . VAL A 1 223 ? -11.043 -13.049 2.188 1.00 97.50 223 VAL A O 1
ATOM 1766 N N . MET A 1 224 ? -10.040 -11.334 3.234 1.00 97.81 224 MET A N 1
ATOM 1767 C CA . MET A 1 224 ? -10.342 -11.759 4.596 1.00 97.81 224 MET A CA 1
ATOM 1768 C C . MET A 1 224 ? -11.245 -10.762 5.317 1.00 97.81 224 MET A C 1
ATOM 1770 O O . MET A 1 224 ? -11.146 -9.551 5.116 1.00 97.81 224 MET A O 1
ATOM 1774 N N . SER A 1 225 ? -12.080 -11.289 6.211 1.00 97.62 225 SER A N 1
ATOM 1775 C CA . SER A 1 225 ? -12.748 -10.521 7.263 1.00 97.62 225 SER A CA 1
ATOM 1776 C C . SER A 1 225 ? -12.144 -10.892 8.610 1.00 97.62 225 SER A C 1
ATOM 1778 O O . SER A 1 225 ? -11.758 -12.040 8.827 1.00 97.62 225 SER A O 1
ATOM 1780 N N . PHE A 1 226 ? -12.119 -9.935 9.527 1.00 97.56 226 PHE A N 1
ATOM 1781 C CA . PHE A 1 226 ? -11.502 -10.080 10.840 1.00 97.56 226 PHE A CA 1
ATOM 1782 C C . PHE A 1 226 ? -12.482 -9.658 11.931 1.00 97.56 226 PHE A C 1
ATOM 1784 O O . PHE A 1 226 ? -13.327 -8.788 11.712 1.00 97.56 226 PHE A O 1
ATOM 1791 N N . MET A 1 227 ? -12.353 -10.245 13.117 1.00 96.88 227 MET A N 1
ATOM 1792 C CA . MET A 1 227 ? -13.091 -9.844 14.311 1.00 96.88 227 MET A CA 1
ATOM 1793 C C . MET A 1 227 ? -12.140 -9.837 15.504 1.00 96.88 227 MET A C 1
ATOM 1795 O O . MET A 1 227 ? -11.323 -10.745 15.612 1.00 96.88 227 MET A O 1
ATOM 1799 N N . VAL A 1 228 ? -12.265 -8.825 16.361 1.00 96.69 228 VAL A N 1
ATOM 1800 C CA . VAL A 1 228 ? -11.635 -8.784 17.689 1.00 96.69 228 VAL A CA 1
ATOM 1801 C C . VAL A 1 228 ? -12.681 -8.464 18.746 1.00 96.69 228 VAL A C 1
ATOM 1803 O O . VAL A 1 228 ? -13.695 -7.822 18.435 1.00 96.69 228 VAL A O 1
ATOM 1806 N N . ASN A 1 229 ? -12.435 -8.883 19.980 1.00 94.81 229 ASN A N 1
ATOM 1807 C CA . ASN A 1 229 ? -13.236 -8.551 21.152 1.00 94.81 229 ASN A CA 1
ATOM 1808 C C . ASN A 1 229 ? -12.343 -8.214 22.363 1.00 94.81 229 ASN A C 1
ATOM 1810 O O . ASN A 1 229 ? -11.163 -7.923 22.203 1.00 94.81 229 ASN A O 1
ATOM 1814 N N . GLN A 1 230 ? -12.918 -8.185 23.566 1.00 92.12 230 GLN A N 1
ATOM 1815 C CA . GLN A 1 230 ? -12.181 -7.869 24.792 1.00 92.12 230 GLN A CA 1
ATOM 1816 C C . GLN A 1 230 ? -11.108 -8.898 25.195 1.00 92.12 230 GLN A C 1
ATOM 1818 O O . GLN A 1 230 ? -10.278 -8.583 26.042 1.00 92.12 230 GLN A O 1
ATOM 1823 N N . ASP A 1 231 ? -11.132 -10.109 24.644 1.00 90.38 231 ASP A N 1
ATOM 1824 C CA . ASP A 1 231 ? -10.207 -11.190 25.002 1.00 90.38 231 ASP A CA 1
ATOM 1825 C C . ASP A 1 231 ? -8.962 -11.248 24.087 1.00 90.38 231 ASP A C 1
ATOM 1827 O O . ASP A 1 231 ? -8.069 -12.062 24.338 1.00 90.38 231 ASP A O 1
ATOM 1831 N N . ASP A 1 232 ? -8.910 -10.407 23.045 1.00 90.31 232 ASP A N 1
ATOM 1832 C CA . ASP A 1 232 ? -7.767 -10.219 22.132 1.00 90.31 232 ASP A CA 1
ATOM 1833 C C . ASP A 1 232 ? -6.781 -9.155 22.645 1.00 90.31 232 ASP A C 1
ATOM 1835 O O . ASP A 1 232 ? -5.565 -9.299 22.366 1.00 90.31 232 ASP A O 1
#

InterPro domains:
  IPR021556 Protein of unknown function DUF2950 [PF11453] (20-231)

Organism: Citrobacter koseri (NCBI:txid545)